Protein AF-A0A7C1C2K0-F1 (afdb_monomer)

Sequence (204 aa):
SFTHLYVVDEHDHVQGIILAREVEKIRNGIEKPDDSLQAKDICIPVTYYFNVDDTLDTVIKAFGASQLDEFPAVDEHVPMKLIGTISKDDVIKAYNNEMVKRDMVSTVSGYIGSADKFKQIKMSNGQVLSEIEIPGIMVNKTLSELDLRNQIGIEVILIKQNFDSDKKEMQNVMTPRPNYRFQYNDIVLVIGTEESLKKFKKLA

Mean predicted aligned error: 12.08 Å

Structure (mmCIF, N/CA/C/O backbone):
data_AF-A0A7C1C2K0-F1
#
_entry.id   AF-A0A7C1C2K0-F1
#
loop_
_atom_site.group_PDB
_atom_site.id
_atom_site.type_symbol
_atom_site.label_atom_id
_atom_site.label_alt_id
_atom_site.label_comp_id
_atom_site.label_asym_id
_atom_site.label_entity_id
_atom_site.label_seq_id
_atom_site.pdbx_PDB_ins_code
_atom_site.Cartn_x
_atom_site.Cartn_y
_atom_site.Cartn_z
_atom_site.occupancy
_atom_site.B_iso_or_equiv
_atom_site.auth_seq_id
_atom_site.auth_comp_id
_atom_site.auth_asym_id
_atom_site.auth_atom_id
_atom_site.pdbx_PDB_model_num
ATOM 1 N N . SER A 1 1 ? 6.043 11.934 -15.779 1.00 56.53 1 SER A N 1
ATOM 2 C CA . SER A 1 1 ? 7.005 11.716 -16.876 1.00 56.53 1 SER A CA 1
ATOM 3 C C . SER A 1 1 ? 7.602 10.336 -16.716 1.00 56.53 1 SER A C 1
ATOM 5 O O . SER A 1 1 ? 7.910 9.984 -15.586 1.00 56.53 1 SER A O 1
ATOM 7 N N . PHE A 1 2 ? 7.706 9.546 -17.783 1.00 68.69 2 PHE A N 1
ATOM 8 C CA . PHE A 1 2 ? 8.345 8.226 -17.728 1.00 68.69 2 PHE A CA 1
ATOM 9 C C . PHE A 1 2 ? 9.863 8.390 -17.547 1.00 68.69 2 PHE A C 1
ATOM 11 O O . PHE A 1 2 ? 10.455 9.307 -18.117 1.00 68.69 2 PHE A O 1
ATOM 18 N N . THR A 1 3 ? 10.493 7.543 -16.729 1.00 83.19 3 THR A N 1
ATOM 19 C CA . THR A 1 3 ? 11.950 7.583 -16.484 1.00 83.19 3 THR A CA 1
ATOM 20 C C . THR A 1 3 ? 12.727 6.730 -17.488 1.00 83.19 3 THR A C 1
ATOM 22 O O . THR A 1 3 ? 13.906 6.986 -17.746 1.00 83.19 3 THR A O 1
ATOM 25 N N . HIS A 1 4 ? 12.061 5.748 -18.094 1.00 89.75 4 HIS A N 1
ATOM 26 C CA . HIS A 1 4 ? 12.597 4.853 -19.110 1.00 89.75 4 HIS A CA 1
ATOM 27 C C . HIS A 1 4 ? 11.468 4.244 -19.955 1.00 89.75 4 HIS A C 1
ATOM 29 O O . HIS A 1 4 ? 10.290 4.434 -19.659 1.00 89.75 4 HIS A O 1
ATOM 35 N N . LEU A 1 5 ? 11.852 3.539 -21.016 1.00 91.62 5 LEU A N 1
ATOM 36 C CA . LEU A 1 5 ? 10.991 2.765 -21.902 1.00 91.62 5 LEU A CA 1
ATOM 37 C C . LEU A 1 5 ? 11.573 1.360 -22.049 1.00 91.62 5 LEU A C 1
ATOM 39 O O . LEU A 1 5 ? 12.783 1.222 -22.245 1.00 91.62 5 LEU A O 1
ATOM 43 N N . TYR A 1 6 ? 10.728 0.334 -21.993 1.00 93.94 6 TYR A N 1
ATOM 44 C CA . TYR A 1 6 ? 11.121 -1.026 -22.355 1.00 93.94 6 TYR A CA 1
ATOM 45 C C . TYR A 1 6 ? 11.111 -1.184 -23.873 1.00 93.94 6 TYR A C 1
ATOM 47 O O . TYR A 1 6 ? 10.186 -0.738 -24.550 1.00 93.94 6 TYR A O 1
ATOM 55 N N . VAL A 1 7 ? 12.149 -1.823 -24.400 1.00 94.62 7 VAL A N 1
ATOM 56 C CA . VAL A 1 7 ? 12.216 -2.258 -25.794 1.00 94.62 7 VAL A CA 1
ATOM 57 C C . VAL A 1 7 ? 11.819 -3.723 -25.822 1.00 94.62 7 VAL A C 1
ATOM 59 O O . VAL A 1 7 ? 12.410 -4.522 -25.098 1.00 94.62 7 VAL A O 1
ATOM 62 N N . VAL A 1 8 ? 10.834 -4.065 -26.645 1.00 95.19 8 VAL A N 1
ATOM 63 C CA . VAL A 1 8 ? 10.339 -5.435 -26.817 1.00 95.19 8 VAL A CA 1
ATOM 64 C C . VAL A 1 8 ? 10.437 -5.865 -28.279 1.00 95.19 8 VAL A C 1
ATOM 66 O O . VAL A 1 8 ? 10.516 -5.017 -29.172 1.00 95.19 8 VAL A O 1
ATOM 69 N N . ASP A 1 9 ? 10.479 -7.174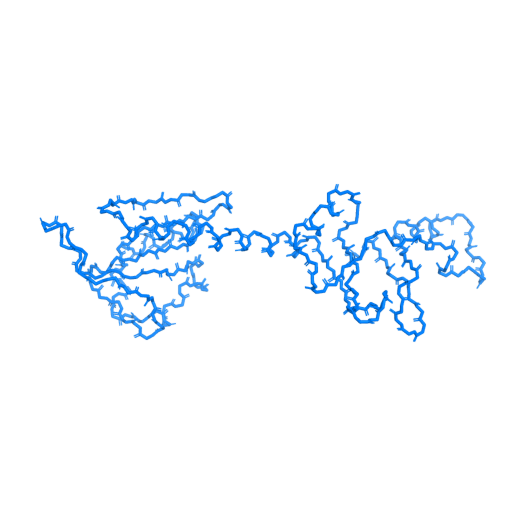 -28.517 1.00 94.31 9 ASP A N 1
ATOM 70 C CA . ASP A 1 9 ? 10.330 -7.743 -29.858 1.00 94.31 9 ASP A CA 1
ATOM 71 C C . ASP A 1 9 ? 8.847 -7.847 -30.274 1.00 94.31 9 ASP A C 1
ATOM 73 O O . ASP A 1 9 ? 7.946 -7.396 -29.569 1.00 94.31 9 ASP A O 1
ATOM 77 N N . GLU A 1 10 ? 8.585 -8.439 -31.441 1.00 95.25 10 GLU A N 1
ATOM 78 C CA . GLU A 1 10 ? 7.228 -8.643 -31.977 1.00 95.25 10 GLU A CA 1
ATOM 79 C C . GLU A 1 10 ? 6.353 -9.612 -31.154 1.00 95.25 10 GLU A C 1
ATOM 81 O O . GLU A 1 10 ? 5.153 -9.717 -31.401 1.00 95.25 10 GLU A O 1
ATOM 86 N N . HIS A 1 11 ? 6.945 -10.311 -30.183 1.00 95.88 11 HIS A N 1
ATOM 87 C CA . HIS A 1 11 ? 6.293 -11.266 -29.289 1.00 95.88 11 HIS A CA 1
ATOM 88 C C . HIS A 1 11 ? 6.263 -10.765 -27.828 1.00 95.88 11 HIS A C 1
ATOM 90 O O . HIS A 1 11 ? 6.028 -11.559 -26.915 1.00 95.88 11 HIS A O 1
ATOM 96 N N . ASP A 1 12 ? 6.499 -9.467 -27.606 1.00 96.00 12 ASP A N 1
ATOM 97 C CA . ASP A 1 12 ? 6.564 -8.803 -26.298 1.00 96.00 12 ASP A CA 1
ATOM 98 C C . ASP A 1 12 ? 7.719 -9.267 -25.384 1.00 96.00 12 ASP A C 1
ATOM 100 O O . ASP A 1 12 ? 7.696 -9.020 -24.174 1.00 96.00 12 ASP A O 1
ATOM 104 N N . HIS A 1 13 ? 8.769 -9.901 -25.920 1.00 96.25 13 HIS A N 1
ATOM 105 C CA . HIS A 1 13 ? 9.948 -10.231 -25.117 1.00 96.25 13 HIS A CA 1
ATOM 106 C C . HIS A 1 13 ? 10.844 -9.011 -24.938 1.00 96.25 13 HIS A C 1
ATOM 108 O O . HIS A 1 13 ? 11.300 -8.407 -25.913 1.00 96.25 13 HIS A O 1
ATOM 114 N N . VAL A 1 14 ? 11.160 -8.691 -23.687 1.00 95.62 14 VAL A N 1
ATOM 115 C CA . VAL A 1 14 ? 12.031 -7.578 -23.311 1.00 95.62 14 VAL A CA 1
ATOM 116 C C . VAL A 1 14 ? 13.442 -7.782 -23.870 1.00 95.62 14 VAL A C 1
ATOM 118 O O . VAL A 1 14 ? 14.138 -8.732 -23.525 1.00 95.62 14 VAL A O 1
ATOM 121 N N . GLN A 1 15 ? 13.877 -6.835 -24.699 1.00 94.50 15 GLN A N 1
ATOM 122 C CA . GLN A 1 15 ? 15.211 -6.770 -25.303 1.00 94.50 15 GLN A CA 1
ATOM 123 C C . GLN A 1 15 ? 16.145 -5.811 -24.549 1.00 94.50 15 GLN A C 1
ATOM 125 O O . GLN A 1 15 ? 17.363 -5.967 -24.585 1.00 94.50 15 GLN A O 1
ATOM 130 N N . GLY A 1 16 ? 15.590 -4.814 -23.855 1.00 93.94 16 GLY A N 1
ATOM 131 C CA . GLY A 1 16 ? 16.374 -3.815 -23.135 1.00 93.94 16 GLY A CA 1
ATOM 132 C C . GLY A 1 16 ? 15.531 -2.667 -22.594 1.00 93.94 16 GLY A C 1
ATOM 133 O O . GLY A 1 16 ? 14.306 -2.656 -22.719 1.00 93.94 16 GLY A O 1
ATOM 134 N N . ILE A 1 17 ? 16.203 -1.673 -22.017 1.00 93.94 17 ILE A N 1
ATOM 135 C CA . ILE A 1 17 ? 15.598 -0.404 -21.600 1.00 93.94 17 ILE A CA 1
ATOM 136 C C . ILE A 1 17 ? 16.300 0.780 -22.250 1.00 93.94 17 ILE A C 1
ATOM 138 O O . ILE A 1 17 ? 17.521 0.806 -22.385 1.00 93.94 17 ILE A O 1
ATOM 142 N N . ILE A 1 18 ? 15.526 1.799 -22.601 1.00 93.31 18 ILE A N 1
ATOM 143 C CA . ILE A 1 18 ? 16.023 3.109 -23.015 1.00 93.31 18 ILE A CA 1
ATOM 144 C C . ILE A 1 18 ? 15.666 4.098 -21.915 1.00 93.31 18 ILE A C 1
ATOM 146 O O . ILE A 1 18 ? 14.495 4.306 -21.606 1.00 93.31 18 ILE A O 1
ATOM 150 N N . LEU A 1 19 ? 16.669 4.729 -21.313 1.00 90.25 19 LEU A N 1
ATOM 151 C CA . LEU A 1 19 ? 16.436 5.724 -20.269 1.00 90.25 19 LEU A CA 1
ATOM 152 C C . LEU A 1 19 ? 16.019 7.051 -20.907 1.00 90.25 19 LEU A C 1
ATOM 154 O O . LEU A 1 19 ? 16.635 7.491 -21.879 1.00 90.25 19 LEU A O 1
ATOM 158 N N . ALA A 1 20 ? 15.031 7.737 -20.327 1.00 88.31 20 ALA A N 1
ATOM 159 C CA . ALA A 1 20 ? 14.516 8.997 -20.872 1.00 88.31 20 ALA A CA 1
ATOM 160 C C . ALA A 1 20 ? 15.630 10.047 -21.052 1.00 88.31 20 ALA A C 1
ATOM 162 O O . ALA A 1 20 ? 15.667 10.756 -22.053 1.00 88.31 20 ALA A O 1
ATOM 163 N N . ARG A 1 21 ? 16.608 10.071 -20.138 1.00 85.88 21 ARG A N 1
ATOM 164 C CA . ARG A 1 21 ? 17.794 10.939 -20.223 1.00 85.88 21 ARG A CA 1
ATOM 165 C C . ARG A 1 21 ? 18.658 10.699 -21.465 1.00 85.88 21 ARG A C 1
ATOM 167 O O . ARG A 1 21 ? 19.264 11.642 -21.959 1.00 85.88 21 ARG A O 1
ATOM 174 N N . GLU A 1 22 ? 18.737 9.467 -21.970 1.00 83.69 22 GLU A N 1
ATOM 175 C CA . GLU A 1 22 ? 19.504 9.172 -23.189 1.00 83.69 22 GLU A CA 1
ATOM 176 C C . GLU A 1 22 ? 18.757 9.690 -24.422 1.00 83.69 22 GLU A C 1
ATOM 178 O O . GLU A 1 22 ? 19.364 10.296 -25.302 1.00 83.69 22 GLU A O 1
ATOM 183 N N . VAL A 1 23 ? 17.424 9.582 -24.430 1.00 85.38 23 VAL A N 1
ATOM 184 C CA . VAL A 1 23 ? 16.577 10.198 -25.464 1.00 85.38 23 VAL A CA 1
ATOM 185 C C . VAL A 1 23 ? 16.733 11.720 -25.462 1.00 85.38 23 VAL A C 1
ATOM 187 O O . VAL A 1 23 ? 16.852 12.335 -26.520 1.00 85.38 23 VAL A O 1
ATOM 190 N N . GLU A 1 24 ? 16.782 12.348 -24.285 1.00 83.56 24 GLU A N 1
ATOM 191 C CA . GLU A 1 24 ? 16.996 13.794 -24.177 1.00 83.56 24 GLU A CA 1
ATOM 192 C C . GLU A 1 24 ? 18.376 14.230 -24.670 1.00 83.56 24 GLU A C 1
ATOM 194 O O . GLU A 1 24 ? 18.468 15.263 -25.330 1.00 83.56 24 GLU A O 1
ATOM 199 N N . LYS A 1 25 ? 19.438 13.455 -24.410 1.00 81.56 25 LYS A N 1
ATOM 200 C CA . LYS A 1 25 ? 20.775 13.735 -24.961 1.00 81.56 25 LYS A CA 1
ATOM 201 C C . LYS A 1 25 ? 20.786 13.679 -26.482 1.00 81.56 25 LYS A C 1
ATOM 203 O O . LYS A 1 25 ? 21.383 14.553 -27.093 1.00 81.56 25 LYS A O 1
ATOM 208 N N . ILE A 1 26 ? 20.122 12.688 -27.079 1.00 80.12 26 ILE A N 1
ATOM 209 C CA . ILE A 1 26 ? 20.018 12.560 -28.540 1.00 80.12 26 ILE A CA 1
ATOM 210 C C . ILE A 1 26 ? 19.221 13.737 -29.109 1.00 80.12 26 ILE A C 1
ATOM 212 O O . ILE A 1 26 ? 19.657 14.380 -30.056 1.00 80.12 26 ILE A O 1
ATOM 216 N N . ARG A 1 27 ? 18.086 14.081 -28.487 1.00 76.56 27 ARG A N 1
ATOM 217 C CA . ARG A 1 27 ? 17.249 15.216 -28.906 1.00 76.56 27 ARG A CA 1
ATOM 218 C C . ARG A 1 27 ? 17.979 16.557 -28.807 1.00 76.56 27 ARG A C 1
ATOM 220 O O . ARG A 1 27 ? 17.793 17.416 -29.662 1.00 76.56 27 ARG A O 1
ATOM 227 N N . ASN A 1 28 ? 18.751 16.753 -27.740 1.00 76.94 28 ASN A N 1
ATOM 228 C CA . ASN A 1 28 ? 19.459 18.001 -27.460 1.00 76.94 28 ASN A CA 1
ATOM 229 C C . ASN A 1 28 ? 20.880 18.019 -28.067 1.00 76.94 28 ASN A C 1
ATOM 231 O O . ASN A 1 28 ? 21.585 19.022 -27.942 1.00 76.94 28 ASN A O 1
ATOM 235 N N . GLY A 1 29 ? 21.311 16.911 -28.676 1.00 65.50 29 GLY A N 1
ATOM 236 C CA . GLY A 1 29 ? 22.612 16.725 -29.304 1.00 65.50 29 GLY A CA 1
ATOM 237 C C . GLY A 1 29 ? 22.729 17.449 -30.646 1.00 65.50 29 GLY A C 1
ATOM 238 O O . GLY A 1 29 ? 21.749 17.669 -31.352 1.00 65.50 29 GLY A O 1
ATOM 239 N N . ILE A 1 30 ? 23.963 17.837 -30.974 1.00 52.84 30 ILE A N 1
ATOM 240 C CA . ILE A 1 30 ? 24.340 18.636 -32.154 1.00 52.84 30 ILE A CA 1
ATOM 241 C C . ILE A 1 30 ? 24.243 17.813 -33.458 1.00 52.84 30 ILE A C 1
ATOM 243 O O . ILE A 1 30 ? 24.056 18.382 -34.533 1.00 52.84 30 ILE A O 1
ATOM 247 N N . GLU A 1 31 ? 24.321 16.482 -33.372 1.00 55.22 31 GLU A N 1
ATOM 248 C CA . GLU A 1 31 ? 24.156 15.563 -34.502 1.00 55.22 31 GLU A CA 1
ATOM 249 C C . GLU A 1 31 ? 22.730 15.017 -34.522 1.00 55.22 31 GLU A C 1
ATOM 251 O O . GLU A 1 31 ? 22.294 14.325 -33.602 1.00 55.22 31 GLU A O 1
ATOM 256 N N . LYS A 1 32 ? 21.991 15.343 -35.588 1.00 60.50 32 LYS A N 1
ATOM 257 C CA . LYS A 1 32 ? 20.712 14.692 -35.866 1.00 60.50 32 LYS A CA 1
ATOM 258 C C . LYS A 1 32 ? 20.969 13.186 -35.967 1.00 60.50 32 LYS A C 1
ATOM 260 O O . LYS A 1 32 ? 21.882 12.817 -36.707 1.00 60.50 32 LYS A O 1
ATOM 265 N N . PRO A 1 33 ? 20.196 12.335 -35.272 1.00 63.97 33 PRO A N 1
ATOM 266 C CA . PRO A 1 33 ? 20.268 10.907 -35.531 1.00 63.97 33 PRO A CA 1
ATOM 267 C C . PRO A 1 33 ? 20.003 10.688 -37.024 1.00 63.97 33 PRO A C 1
ATOM 269 O O . PRO A 1 33 ? 19.051 11.253 -37.565 1.00 63.97 33 PRO A O 1
ATOM 272 N N . ASP A 1 34 ? 20.882 9.938 -37.688 1.00 66.81 34 ASP A N 1
ATOM 273 C CA . ASP A 1 34 ? 20.604 9.437 -39.034 1.00 66.81 34 ASP A CA 1
ATOM 274 C C . ASP A 1 34 ? 19.321 8.589 -38.972 1.00 66.81 34 ASP A C 1
ATOM 276 O O . ASP A 1 34 ? 19.038 7.962 -37.943 1.00 66.81 34 ASP A O 1
ATOM 280 N N . ASP A 1 35 ? 18.556 8.541 -40.063 1.00 71.12 35 ASP A N 1
ATOM 281 C CA . ASP A 1 35 ? 17.294 7.789 -40.168 1.00 71.12 35 ASP A CA 1
ATOM 282 C C . ASP A 1 35 ? 17.494 6.275 -39.914 1.00 71.12 35 ASP A C 1
ATOM 284 O O . ASP A 1 35 ? 16.534 5.513 -39.799 1.00 71.12 35 ASP A O 1
ATOM 288 N N . SER A 1 36 ? 18.748 5.825 -39.801 1.00 78.94 36 SER A N 1
ATOM 289 C CA . SER A 1 36 ? 19.148 4.460 -39.477 1.00 78.94 36 SER A CA 1
ATOM 290 C C . SER A 1 36 ? 19.242 4.130 -37.982 1.00 78.94 36 SER A C 1
ATOM 292 O O . SER A 1 36 ? 19.468 2.961 -37.674 1.00 78.94 36 SER A O 1
ATOM 294 N N . LEU A 1 37 ? 19.142 5.094 -37.055 1.00 82.69 37 LEU A N 1
ATOM 295 C CA . LEU A 1 37 ? 19.300 4.821 -35.617 1.00 82.69 37 LEU A CA 1
ATOM 296 C C . LEU A 1 37 ? 18.156 3.939 -35.092 1.00 82.69 37 LEU A C 1
ATOM 298 O O . LEU A 1 37 ? 16.991 4.338 -35.109 1.00 82.69 37 LEU A O 1
ATOM 302 N N . GLN A 1 38 ? 18.480 2.752 -34.579 1.00 86.88 38 GLN A N 1
ATOM 303 C CA . GLN A 1 38 ? 17.495 1.804 -34.061 1.00 86.88 38 GLN A CA 1
ATOM 304 C C . GLN A 1 38 ? 17.461 1.811 -32.531 1.00 86.88 38 GLN A C 1
ATOM 306 O O . GLN A 1 38 ? 18.462 2.043 -31.858 1.00 86.88 38 GLN A O 1
ATOM 311 N N . ALA A 1 39 ? 16.305 1.469 -31.957 1.00 88.12 39 ALA A N 1
ATOM 312 C CA . ALA A 1 39 ? 16.125 1.362 -30.506 1.00 88.12 39 ALA A CA 1
ATOM 313 C C . ALA A 1 39 ? 17.154 0.419 -29.847 1.00 88.12 39 ALA A C 1
ATOM 315 O O . ALA A 1 39 ? 17.648 0.697 -28.756 1.00 88.12 39 ALA A O 1
ATOM 316 N N . LYS A 1 40 ? 17.523 -0.663 -30.545 1.00 86.00 40 LYS A N 1
ATOM 317 C CA . LYS A 1 40 ? 18.523 -1.640 -30.093 1.00 86.00 40 LYS A CA 1
ATOM 318 C C . LYS A 1 40 ? 19.934 -1.054 -29.946 1.00 86.00 40 LYS A C 1
ATOM 320 O O . LYS A 1 40 ? 20.722 -1.581 -29.172 1.00 86.00 40 LYS A O 1
ATOM 325 N N . ASP A 1 41 ? 20.242 0.023 -30.672 1.00 85.06 41 ASP A N 1
ATOM 326 C CA . ASP A 1 41 ? 21.573 0.640 -30.677 1.00 85.06 41 ASP A CA 1
ATOM 327 C C . ASP A 1 41 ? 21.802 1.497 -29.421 1.00 85.06 41 ASP A C 1
ATOM 329 O O . ASP A 1 41 ? 22.940 1.786 -29.058 1.00 85.06 41 ASP A O 1
ATOM 333 N N . ILE A 1 42 ? 20.716 1.901 -28.751 1.00 88.00 42 ILE A N 1
ATOM 334 C CA . ILE A 1 42 ? 20.739 2.791 -27.579 1.00 88.00 42 ILE A CA 1
ATOM 335 C C . ILE A 1 42 ? 20.160 2.150 -26.315 1.00 88.00 42 ILE A C 1
ATOM 337 O O . ILE A 1 42 ? 20.270 2.725 -25.230 1.00 88.00 42 ILE A O 1
ATOM 341 N N . CYS A 1 43 ? 19.516 0.987 -26.432 1.00 91.81 43 CYS A N 1
ATOM 342 C CA . CYS A 1 43 ? 19.005 0.275 -25.273 1.00 91.81 43 CYS A CA 1
ATOM 343 C C . CYS A 1 43 ? 20.146 -0.371 -24.478 1.00 91.81 43 CYS A C 1
ATOM 345 O O . CYS A 1 43 ? 21.147 -0.818 -25.037 1.00 91.81 43 CYS A O 1
ATOM 347 N N . ILE A 1 44 ? 19.974 -0.440 -23.161 1.00 91.12 44 ILE A N 1
ATOM 348 C CA . ILE A 1 44 ? 20.866 -1.171 -22.261 1.00 91.12 44 ILE A CA 1
ATOM 349 C C . ILE A 1 44 ? 20.177 -2.445 -21.751 1.00 91.12 44 ILE A C 1
ATOM 351 O O . ILE 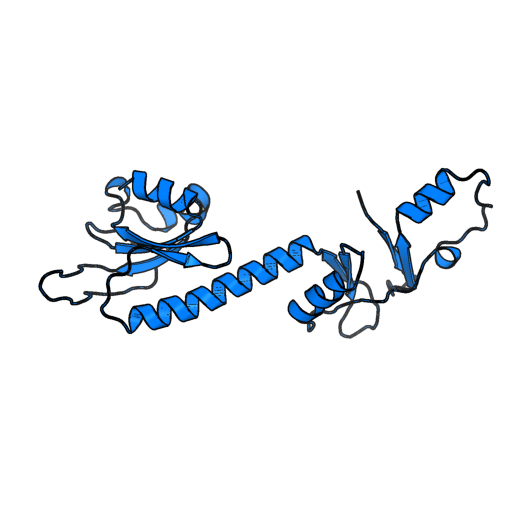A 1 44 ? 18.943 -2.480 -21.684 1.00 91.12 44 ILE A O 1
ATOM 355 N N . PRO A 1 45 ? 20.941 -3.486 -21.370 1.00 91.06 45 PRO A N 1
ATOM 356 C CA . PRO A 1 45 ? 20.372 -4.722 -20.844 1.00 91.06 45 PRO A CA 1
ATOM 357 C C . PRO A 1 45 ? 19.526 -4.502 -19.587 1.00 91.06 45 PRO A C 1
ATOM 359 O O . PRO A 1 45 ? 19.835 -3.651 -18.748 1.00 91.06 45 PRO A O 1
ATOM 362 N N . VAL A 1 46 ? 18.486 -5.320 -19.433 1.00 91.12 46 VAL A N 1
ATOM 363 C CA . VAL A 1 46 ? 17.668 -5.354 -18.218 1.00 91.12 46 VAL A CA 1
ATOM 364 C C . VAL A 1 46 ? 18.340 -6.235 -17.172 1.00 91.12 46 VAL A C 1
ATOM 366 O O . VAL A 1 46 ? 18.474 -7.440 -17.359 1.00 91.12 46 VAL A O 1
ATOM 369 N N . THR A 1 47 ? 18.758 -5.630 -16.060 1.00 90.00 47 THR A N 1
ATOM 370 C CA . THR A 1 47 ? 19.427 -6.346 -14.958 1.00 90.00 47 THR A CA 1
ATOM 371 C C . THR A 1 47 ? 18.444 -6.989 -13.981 1.00 90.00 47 THR A C 1
ATOM 373 O O . THR A 1 47 ? 18.7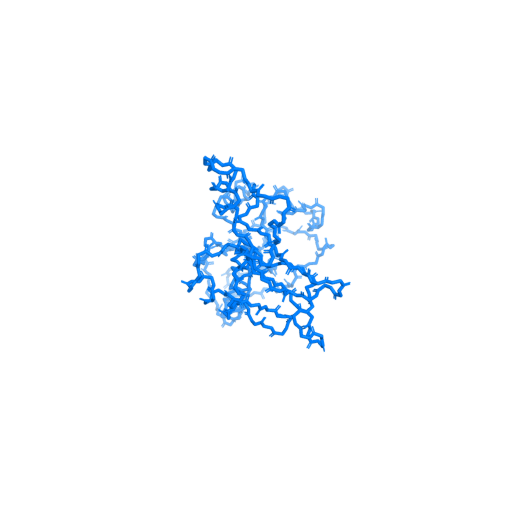70 -7.994 -13.359 1.00 90.00 47 THR A O 1
ATOM 376 N N . TYR A 1 48 ? 17.254 -6.406 -13.832 1.00 93.81 48 TYR A N 1
ATOM 377 C CA . TYR A 1 48 ? 16.227 -6.862 -12.898 1.00 93.81 48 TYR A CA 1
ATOM 378 C C . TYR A 1 48 ? 14.889 -6.972 -13.618 1.00 93.81 48 TYR A C 1
ATOM 380 O O . TYR A 1 48 ? 14.481 -6.037 -14.302 1.00 93.81 48 TYR A O 1
ATOM 388 N N . TYR A 1 49 ? 14.223 -8.102 -13.430 1.00 94.88 49 TYR A N 1
ATOM 389 C CA . TYR A 1 49 ? 12.874 -8.414 -13.884 1.00 94.88 49 TYR A CA 1
ATOM 390 C C . TYR A 1 49 ? 12.252 -9.346 -12.845 1.00 94.88 49 TYR A C 1
ATOM 392 O O . TYR A 1 49 ? 12.986 -10.052 -12.152 1.00 94.88 49 TYR A O 1
ATOM 400 N N . PHE A 1 50 ? 10.928 -9.331 -12.726 1.00 95.94 50 PHE A N 1
ATOM 401 C CA . PHE A 1 50 ? 10.228 -10.105 -11.700 1.00 95.94 50 PHE A CA 1
ATOM 402 C C . PHE A 1 50 ? 8.965 -10.738 -12.259 1.00 95.94 50 PHE A C 1
ATOM 404 O O . PHE A 1 50 ? 8.345 -10.175 -13.157 1.00 95.94 50 PHE A O 1
ATOM 411 N N . ASN A 1 51 ? 8.560 -11.873 -11.711 1.00 94.81 51 ASN A N 1
ATOM 412 C CA . ASN A 1 51 ? 7.267 -12.493 -11.985 1.00 94.81 51 ASN A CA 1
ATOM 413 C C . ASN A 1 51 ? 6.392 -12.502 -10.715 1.00 94.81 51 ASN A C 1
ATOM 415 O O . ASN A 1 51 ? 6.731 -11.893 -9.701 1.00 94.81 51 ASN A O 1
ATOM 419 N N . VAL A 1 52 ? 5.230 -13.154 -10.785 1.00 88.12 52 VAL A N 1
ATOM 420 C CA . VAL A 1 52 ? 4.246 -13.192 -9.688 1.00 88.12 52 VAL A CA 1
ATOM 421 C C . VAL A 1 52 ? 4.693 -14.002 -8.467 1.00 88.12 52 VAL A C 1
ATOM 423 O O . VAL A 1 52 ? 4.155 -13.786 -7.381 1.00 88.12 52 VAL A O 1
ATOM 426 N N . ASP A 1 53 ? 5.675 -14.889 -8.623 1.00 91.50 53 ASP A N 1
ATOM 427 C CA . ASP A 1 53 ? 6.221 -15.704 -7.535 1.00 91.50 53 ASP A CA 1
ATOM 428 C C . ASP A 1 53 ? 7.314 -14.969 -6.743 1.00 91.50 53 ASP A C 1
ATOM 430 O O . ASP A 1 53 ? 7.671 -15.377 -5.631 1.00 91.50 53 ASP A O 1
ATOM 434 N N . ASP A 1 54 ? 7.853 -13.873 -7.286 1.00 93.94 54 ASP A N 1
ATOM 435 C CA . ASP A 1 54 ? 8.857 -13.072 -6.601 1.00 93.94 54 ASP A CA 1
ATOM 436 C C . ASP A 1 54 ? 8.288 -12.362 -5.368 1.00 93.94 54 ASP A C 1
ATOM 438 O O . ASP A 1 54 ? 7.195 -11.791 -5.351 1.00 93.94 54 ASP A O 1
ATOM 442 N N . THR A 1 55 ? 9.082 -12.342 -4.298 1.00 93.12 55 THR A N 1
ATOM 443 C CA . THR A 1 55 ? 8.676 -11.688 -3.052 1.00 93.12 55 THR A CA 1
ATOM 444 C C . THR A 1 55 ? 8.905 -10.179 -3.103 1.00 93.12 55 THR A C 1
ATOM 446 O O . THR A 1 55 ? 9.889 -9.702 -3.673 1.00 93.12 55 THR A O 1
ATOM 449 N N . LEU A 1 56 ? 8.071 -9.419 -2.383 1.00 92.31 56 LEU A N 1
ATOM 450 C CA . LEU A 1 56 ? 8.278 -7.976 -2.199 1.00 92.31 56 LEU A CA 1
ATOM 451 C C . LEU A 1 56 ? 9.674 -7.644 -1.644 1.00 92.31 56 LEU A C 1
ATOM 453 O O . LEU A 1 56 ? 10.251 -6.630 -2.023 1.00 92.31 56 LEU A O 1
ATOM 457 N N . ASP A 1 57 ? 10.240 -8.492 -0.778 1.00 90.94 57 ASP A N 1
ATOM 458 C CA . ASP A 1 57 ? 11.586 -8.299 -0.221 1.00 90.94 57 ASP A CA 1
ATOM 459 C C . ASP A 1 57 ? 12.674 -8.363 -1.306 1.00 90.94 57 ASP A C 1
ATOM 461 O O . ASP A 1 57 ? 13.558 -7.503 -1.350 1.00 90.94 57 ASP A O 1
ATOM 465 N N . THR A 1 58 ? 12.578 -9.327 -2.227 1.00 94.12 58 THR A N 1
ATOM 466 C CA . THR A 1 58 ? 13.482 -9.429 -3.384 1.00 94.12 58 THR A CA 1
ATOM 467 C C . THR A 1 58 ? 13.415 -8.161 -4.238 1.00 94.12 58 THR A C 1
ATOM 469 O O . THR A 1 58 ? 14.450 -7.590 -4.589 1.00 94.12 58 THR A O 1
ATOM 472 N N . VAL A 1 59 ? 12.203 -7.672 -4.512 1.00 95.38 59 VAL A N 1
ATOM 473 C CA . VAL A 1 59 ? 11.985 -6.474 -5.335 1.00 95.38 59 VAL A CA 1
ATOM 474 C C . VAL A 1 59 ? 12.521 -5.211 -4.645 1.00 95.38 59 VAL A C 1
ATOM 476 O O . VAL A 1 59 ? 13.185 -4.387 -5.275 1.00 95.38 59 VAL A O 1
ATOM 479 N N . ILE A 1 60 ? 12.316 -5.066 -3.330 1.00 92.81 60 ILE A N 1
ATOM 480 C CA . ILE A 1 60 ? 12.855 -3.944 -2.540 1.00 92.81 60 ILE A CA 1
ATOM 481 C C . ILE A 1 60 ? 14.383 -3.932 -2.570 1.00 92.81 60 ILE A C 1
ATOM 483 O O . ILE A 1 60 ? 14.990 -2.874 -2.750 1.00 92.81 60 ILE A O 1
ATOM 487 N N . LYS A 1 61 ? 15.023 -5.098 -2.423 1.00 92.94 61 LYS A N 1
ATOM 488 C CA . LYS A 1 61 ? 16.486 -5.215 -2.506 1.00 92.94 61 LYS A CA 1
ATOM 489 C C . LYS A 1 61 ? 17.006 -4.781 -3.872 1.00 92.94 61 LYS A C 1
ATOM 491 O O . LYS A 1 61 ? 17.990 -4.045 -3.933 1.00 92.94 61 LYS A O 1
ATOM 496 N N . ALA A 1 62 ? 16.326 -5.168 -4.949 1.00 94.88 62 ALA A N 1
ATOM 497 C CA . ALA A 1 62 ? 16.677 -4.729 -6.294 1.00 94.88 62 ALA A CA 1
ATOM 498 C C . ALA A 1 62 ? 16.530 -3.212 -6.474 1.00 94.88 62 ALA A C 1
ATOM 500 O O . ALA A 1 62 ? 17.426 -2.584 -7.035 1.00 94.88 62 ALA A O 1
ATOM 501 N N . PHE A 1 63 ? 15.473 -2.596 -5.932 1.00 94.06 63 PHE A N 1
ATOM 502 C CA . PHE A 1 63 ? 15.340 -1.134 -5.920 1.00 94.06 63 PHE A CA 1
ATOM 503 C C . PHE A 1 63 ? 16.441 -0.447 -5.108 1.00 94.06 63 PHE A C 1
ATOM 505 O O . PHE A 1 63 ? 16.878 0.638 -5.474 1.00 94.06 63 PHE A O 1
ATOM 512 N N . GLY A 1 64 ? 16.913 -1.065 -4.023 1.00 90.00 64 GLY A N 1
ATOM 513 C CA . GLY A 1 64 ? 18.055 -0.565 -3.254 1.00 90.00 64 GLY A CA 1
ATOM 514 C C . GLY A 1 64 ? 19.388 -0.655 -4.007 1.00 90.00 64 GLY A C 1
ATOM 515 O O . GLY A 1 64 ? 20.284 0.151 -3.766 1.00 90.00 64 GLY A O 1
ATOM 516 N N . ALA A 1 65 ? 19.515 -1.614 -4.927 1.00 91.75 65 ALA A N 1
ATOM 517 C CA . ALA A 1 65 ? 20.710 -1.852 -5.738 1.00 91.75 65 ALA A CA 1
ATOM 518 C C . ALA A 1 65 ? 20.652 -1.209 -7.140 1.00 91.75 65 ALA A C 1
ATOM 520 O O . ALA A 1 65 ? 21.599 -1.337 -7.917 1.00 91.75 65 ALA A O 1
ATOM 521 N N . SER A 1 66 ? 19.553 -0.532 -7.478 1.00 87.69 66 SER A N 1
ATOM 522 C CA . SER A 1 66 ? 19.288 0.066 -8.788 1.00 87.69 66 SER A CA 1
ATOM 523 C C . SER A 1 66 ? 18.953 1.554 -8.659 1.00 87.69 66 SER A C 1
ATOM 525 O O . SER A 1 66 ? 18.533 2.027 -7.609 1.00 87.69 66 SER A O 1
ATOM 527 N N . GLN A 1 67 ? 19.117 2.306 -9.749 1.00 84.88 67 GLN A N 1
ATOM 528 C CA . GLN A 1 67 ? 18.639 3.694 -9.857 1.00 84.88 67 GLN A CA 1
ATOM 529 C C . GLN A 1 67 ? 17.287 3.800 -10.579 1.00 84.88 67 GLN A C 1
ATOM 531 O O . GLN A 1 67 ? 16.843 4.903 -10.887 1.00 84.88 67 GLN A O 1
ATOM 536 N N . LEU A 1 68 ? 16.670 2.667 -10.917 1.00 87.88 68 LEU A N 1
ATOM 537 C CA . LEU A 1 68 ? 15.358 2.630 -11.552 1.00 87.88 68 LEU A CA 1
ATOM 538 C C . LEU A 1 68 ? 14.259 2.736 -10.493 1.00 87.88 68 LEU A C 1
ATOM 540 O O . LEU A 1 68 ? 14.386 2.172 -9.410 1.00 87.88 68 LEU A O 1
ATOM 544 N N . ASP A 1 69 ? 13.171 3.419 -10.835 1.00 90.38 69 ASP A N 1
ATOM 545 C CA . ASP A 1 69 ? 11.967 3.514 -9.995 1.00 90.38 69 ASP A CA 1
ATOM 546 C C . ASP A 1 69 ? 10.846 2.577 -10.465 1.00 90.38 69 ASP A C 1
ATOM 548 O O . ASP A 1 69 ? 9.764 2.541 -9.881 1.00 90.38 69 ASP A O 1
ATOM 552 N N . GLU A 1 70 ? 11.108 1.796 -11.511 1.00 93.38 70 GLU A N 1
ATOM 553 C CA . GLU A 1 70 ? 10.205 0.771 -12.012 1.00 93.38 70 GLU A CA 1
ATOM 554 C C . GLU A 1 70 ? 11.009 -0.378 -12.643 1.00 93.38 70 GLU A C 1
ATOM 556 O O . GLU A 1 70 ? 12.079 -0.152 -13.214 1.00 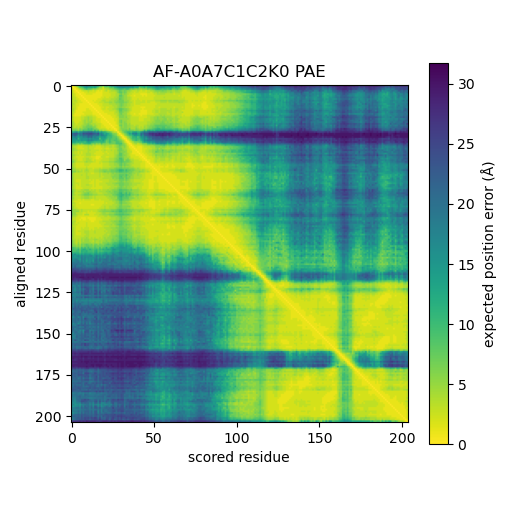93.38 70 GLU A O 1
ATOM 561 N N . PHE A 1 71 ? 10.497 -1.601 -12.501 1.00 95.25 71 PHE A N 1
ATOM 562 C CA . PHE A 1 71 ? 11.042 -2.826 -13.088 1.00 95.25 71 PHE A CA 1
ATOM 563 C C . PHE A 1 71 ? 9.984 -3.546 -13.937 1.00 95.25 71 PHE A C 1
ATOM 565 O O . PHE A 1 71 ? 8.790 -3.390 -13.669 1.00 95.25 71 PHE A O 1
ATOM 572 N N . PRO A 1 72 ? 10.381 -4.351 -14.937 1.00 95.69 72 PRO A N 1
ATOM 573 C CA . PRO A 1 72 ? 9.432 -5.088 -15.752 1.00 95.69 72 PRO A CA 1
ATOM 574 C C . PRO A 1 72 ? 8.871 -6.275 -14.966 1.00 95.69 72 PRO A C 1
ATOM 576 O O . PRO A 1 72 ? 9.622 -7.028 -14.338 1.00 95.69 72 P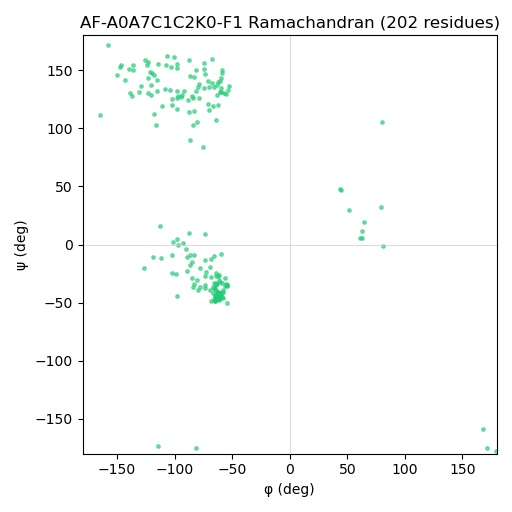RO A O 1
ATOM 579 N N . ALA A 1 73 ? 7.551 -6.445 -15.041 1.00 96.12 73 ALA A N 1
ATOM 580 C CA . ALA A 1 73 ? 6.882 -7.678 -14.654 1.00 96.12 73 ALA A CA 1
ATOM 581 C C . ALA A 1 73 ? 6.833 -8.602 -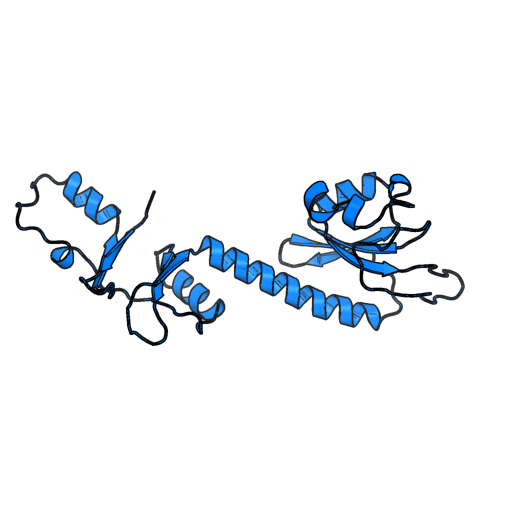15.873 1.00 96.12 73 ALA A C 1
ATOM 583 O O . ALA A 1 73 ? 6.318 -8.206 -16.924 1.00 96.12 73 ALA A O 1
ATOM 584 N N . VAL A 1 74 ? 7.361 -9.813 -15.738 1.00 96.56 74 VAL A N 1
ATOM 585 C CA . VAL A 1 74 ? 7.424 -10.806 -16.810 1.00 96.56 74 VAL A CA 1
ATOM 586 C C . VAL A 1 74 ? 6.562 -12.023 -16.498 1.00 96.56 74 VAL A C 1
ATOM 588 O O . VAL A 1 74 ? 6.270 -12.323 -15.340 1.00 96.56 74 VAL A O 1
ATOM 591 N N . ASP A 1 75 ? 6.141 -12.706 -17.554 1.00 96.06 75 ASP A N 1
ATOM 592 C CA . ASP A 1 75 ? 5.405 -13.963 -17.476 1.00 96.06 75 ASP A CA 1
ATOM 593 C C . ASP A 1 75 ? 6.254 -15.054 -16.791 1.00 96.06 75 ASP A C 1
ATOM 595 O O . ASP A 1 75 ? 7.463 -15.163 -17.009 1.00 96.06 75 ASP A O 1
ATOM 599 N N . GLU A 1 76 ? 5.618 -15.867 -15.947 1.00 94.44 76 GLU A N 1
ATOM 600 C CA . GLU A 1 76 ? 6.266 -16.967 -15.219 1.00 94.44 76 GLU A CA 1
ATOM 601 C C . GLU A 1 76 ? 6.601 -18.171 -16.118 1.00 94.44 76 GLU A C 1
ATOM 603 O O . GLU A 1 76 ? 7.536 -18.925 -15.845 1.00 94.44 76 GLU A O 1
ATOM 608 N N . HIS A 1 77 ? 5.848 -18.359 -17.203 1.00 94.38 77 HIS A N 1
ATOM 609 C CA . HIS A 1 77 ? 5.966 -19.490 -18.119 1.00 94.38 77 HIS A CA 1
ATOM 610 C C . HIS A 1 77 ? 6.692 -19.126 -19.414 1.00 94.38 77 HIS A C 1
ATOM 612 O O . HIS A 1 77 ? 7.257 -20.008 -20.066 1.00 94.38 77 HIS A O 1
ATOM 618 N N . VAL A 1 78 ? 6.683 -17.846 -19.795 1.00 93.56 78 VAL A N 1
ATOM 619 C CA . VAL A 1 78 ? 7.347 -17.343 -21.002 1.00 93.56 78 VAL A CA 1
ATOM 620 C C . VAL A 1 78 ? 8.460 -16.360 -20.615 1.00 93.56 78 VAL A C 1
ATOM 622 O O . VAL A 1 78 ? 8.179 -15.202 -20.303 1.00 93.56 78 VAL A O 1
ATOM 625 N N . PRO A 1 79 ? 9.738 -16.784 -20.648 1.00 89.38 79 PRO A N 1
ATOM 626 C CA . PRO A 1 79 ? 10.857 -15.957 -20.208 1.00 89.38 79 PRO A CA 1
ATOM 627 C C . PRO A 1 79 ? 10.885 -14.591 -20.890 1.00 89.38 79 PRO A C 1
ATOM 629 O O . PRO A 1 79 ? 10.787 -14.507 -22.109 1.00 89.38 79 PRO A O 1
ATOM 632 N N . MET A 1 80 ? 11.072 -13.528 -20.107 1.00 93.81 80 MET A N 1
ATOM 633 C CA . MET A 1 80 ? 11.182 -12.140 -20.583 1.00 93.81 80 MET A CA 1
ATOM 634 C C . MET A 1 80 ? 9.956 -11.592 -21.321 1.00 93.81 80 MET A C 1
ATOM 636 O O . MET A 1 80 ? 10.019 -10.462 -21.798 1.00 93.81 80 MET A O 1
ATOM 640 N N . LYS A 1 81 ? 8.837 -12.318 -21.394 1.00 97.06 81 LYS A N 1
ATOM 641 C CA . LYS A 1 81 ? 7.596 -11.774 -21.947 1.00 97.06 81 LYS A CA 1
ATOM 642 C C . LYS A 1 81 ? 7.035 -10.726 -20.993 1.00 97.06 81 LYS A C 1
ATOM 644 O O . LYS A 1 81 ? 6.671 -11.058 -19.868 1.00 97.06 81 LYS A O 1
ATOM 649 N N . LEU A 1 82 ? 6.970 -9.475 -21.433 1.00 96.31 82 LEU A N 1
ATOM 650 C CA . LEU A 1 82 ? 6.492 -8.357 -20.628 1.00 96.31 82 LEU A CA 1
ATOM 651 C C . LEU A 1 82 ? 4.977 -8.463 -20.416 1.00 96.31 82 LEU A C 1
ATOM 653 O O . LEU A 1 82 ? 4.209 -8.439 -21.373 1.00 96.31 82 LEU A O 1
ATOM 657 N N . ILE A 1 83 ? 4.541 -8.539 -19.160 1.00 96.25 83 ILE A N 1
ATOM 658 C CA . ILE A 1 83 ? 3.113 -8.547 -18.790 1.00 96.25 83 ILE A CA 1
ATOM 659 C C . ILE A 1 83 ? 2.687 -7.271 -18.058 1.00 96.25 83 ILE A C 1
ATOM 661 O O . ILE A 1 83 ? 1.496 -7.022 -17.882 1.00 96.25 83 ILE A O 1
ATOM 665 N N . GLY A 1 84 ? 3.647 -6.446 -17.637 1.00 93.94 84 GLY A N 1
ATOM 666 C CA . GLY A 1 84 ? 3.385 -5.181 -16.966 1.00 93.94 84 GLY A CA 1
ATOM 667 C C . GLY A 1 84 ? 4.638 -4.597 -16.331 1.00 93.94 84 GLY A C 1
ATOM 668 O O . GLY A 1 84 ? 5.762 -4.942 -16.697 1.00 93.94 84 GLY A O 1
ATOM 669 N N . THR A 1 85 ? 4.445 -3.714 -15.357 1.00 93.81 85 THR A N 1
ATOM 670 C CA . THR A 1 85 ? 5.539 -3.061 -14.640 1.00 93.81 85 THR A CA 1
ATOM 671 C C . THR A 1 85 ? 5.273 -3.029 -13.139 1.00 93.81 85 THR A C 1
ATOM 673 O O . THR A 1 85 ? 4.131 -3.092 -12.683 1.00 93.81 85 THR A O 1
ATOM 676 N N . ILE A 1 86 ? 6.350 -2.964 -12.361 1.00 94.69 86 ILE A N 1
ATOM 677 C CA . ILE A 1 86 ? 6.331 -2.879 -10.904 1.00 94.69 86 ILE A CA 1
ATOM 678 C C . ILE A 1 86 ? 6.981 -1.561 -10.515 1.00 94.69 86 ILE A C 1
ATOM 680 O O . ILE A 1 86 ? 8.187 -1.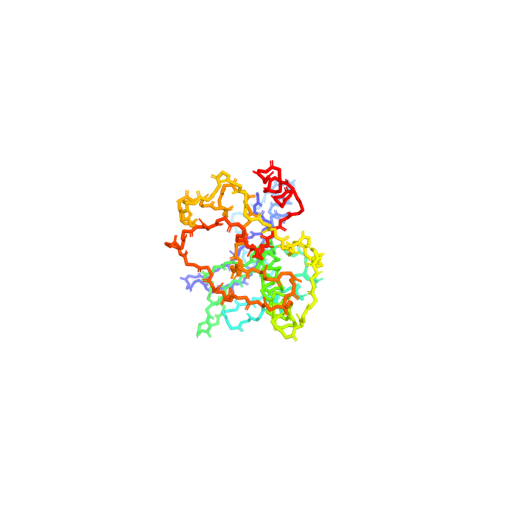389 -10.693 1.00 94.69 86 ILE A O 1
ATOM 684 N N . SER A 1 87 ? 6.192 -0.638 -9.967 1.00 94.06 87 SER A N 1
ATOM 685 C CA . SER A 1 87 ? 6.691 0.656 -9.505 1.00 94.06 87 SER A CA 1
ATOM 686 C C . SER A 1 87 ? 7.207 0.573 -8.066 1.00 94.06 87 SER A C 1
ATOM 688 O O . SER A 1 87 ? 6.658 -0.133 -7.213 1.00 94.06 87 SER A O 1
ATOM 690 N N . LYS A 1 88 ? 8.258 1.336 -7.765 1.00 92.12 88 LYS A N 1
ATOM 691 C CA . LYS A 1 88 ? 8.835 1.435 -6.418 1.00 92.12 88 LYS A CA 1
ATOM 692 C C . LYS A 1 88 ? 7.816 1.911 -5.386 1.00 92.12 88 LYS A C 1
ATOM 694 O O . LYS A 1 88 ? 7.759 1.371 -4.281 1.00 92.12 88 LYS A O 1
ATOM 699 N N . ASP A 1 89 ? 6.989 2.884 -5.759 1.00 90.56 89 ASP A N 1
ATOM 700 C CA . ASP A 1 89 ? 5.948 3.430 -4.891 1.00 90.56 89 ASP A CA 1
ATOM 701 C C . ASP A 1 89 ? 4.910 2.370 -4.517 1.00 90.56 89 ASP A C 1
ATOM 703 O O . ASP A 1 89 ? 4.503 2.287 -3.356 1.00 90.56 89 ASP A O 1
ATOM 707 N N . ASP A 1 90 ? 4.493 1.537 -5.470 1.00 91.25 90 ASP A N 1
ATOM 708 C CA . ASP A 1 90 ? 3.491 0.504 -5.209 1.00 91.25 90 ASP A CA 1
ATOM 709 C C . ASP A 1 90 ? 4.067 -0.655 -4.398 1.00 91.25 90 ASP A C 1
ATOM 711 O O . ASP A 1 90 ? 3.394 -1.154 -3.495 1.00 91.25 90 ASP A O 1
ATOM 715 N N . VAL A 1 91 ? 5.338 -1.008 -4.612 1.00 91.75 91 VAL A N 1
ATOM 716 C CA . VAL A 1 91 ? 6.040 -1.998 -3.780 1.00 91.75 91 VAL A CA 1
ATOM 717 C C . VAL A 1 91 ? 6.179 -1.517 -2.341 1.00 91.75 91 VAL A C 1
ATOM 719 O O . VAL A 1 91 ? 5.873 -2.269 -1.417 1.00 91.75 91 VAL A O 1
ATOM 722 N N . ILE A 1 92 ? 6.580 -0.260 -2.123 1.00 86.06 92 ILE A N 1
ATOM 723 C CA . ILE A 1 92 ? 6.689 0.311 -0.773 1.00 86.06 92 ILE A CA 1
ATOM 724 C C . ILE A 1 92 ? 5.317 0.332 -0.088 1.00 86.06 92 ILE A C 1
ATOM 726 O O . ILE A 1 92 ? 5.207 -0.050 1.079 1.00 86.06 92 ILE A O 1
ATOM 730 N N . LYS A 1 93 ? 4.252 0.730 -0.797 1.00 83.56 93 LYS A N 1
ATOM 731 C CA . LYS A 1 93 ? 2.881 0.691 -0.260 1.00 83.56 93 LYS A CA 1
ATOM 732 C C . LYS A 1 93 ? 2.455 -0.734 0.097 1.00 83.56 93 LYS A C 1
ATOM 734 O O . LYS A 1 93 ? 1.940 -0.949 1.193 1.00 83.56 93 LYS A O 1
ATOM 739 N N . ALA A 1 94 ? 2.675 -1.699 -0.795 1.00 86.88 94 ALA A N 1
ATOM 740 C CA . ALA A 1 94 ? 2.326 -3.099 -0.568 1.00 86.88 94 ALA A CA 1
ATOM 741 C C . ALA A 1 94 ? 3.086 -3.679 0.634 1.00 86.88 94 ALA A C 1
ATOM 743 O O . ALA A 1 94 ? 2.474 -4.269 1.523 1.00 86.88 94 ALA A O 1
ATOM 744 N N . TYR A 1 95 ? 4.393 -3.427 0.717 1.00 84.25 95 TYR A N 1
ATOM 745 C CA . TYR A 1 95 ? 5.233 -3.870 1.827 1.00 84.25 95 TYR A CA 1
ATOM 746 C C . TYR A 1 95 ? 4.785 -3.280 3.165 1.00 84.25 95 TYR A C 1
ATOM 748 O O . TYR A 1 95 ? 4.612 -4.009 4.143 1.00 84.25 95 TYR A O 1
ATOM 756 N N . ASN A 1 96 ? 4.530 -1.969 3.205 1.00 76.44 96 ASN A N 1
ATOM 757 C CA . ASN A 1 96 ? 4.028 -1.312 4.407 1.00 76.44 96 ASN A CA 1
ATOM 758 C C . ASN A 1 96 ? 2.688 -1.915 4.853 1.00 76.44 96 ASN A C 1
ATOM 760 O O . ASN A 1 96 ? 2.512 -2.172 6.042 1.00 76.44 96 ASN A O 1
ATOM 764 N N . ASN A 1 97 ? 1.774 -2.204 3.922 1.00 80.38 97 ASN A N 1
ATOM 765 C CA . ASN A 1 97 ? 0.490 -2.838 4.235 1.00 80.38 97 ASN A CA 1
ATOM 766 C C . ASN A 1 97 ? 0.658 -4.246 4.831 1.00 80.38 97 ASN A C 1
ATOM 768 O O . ASN A 1 97 ? -0.024 -4.583 5.799 1.00 80.38 97 ASN A O 1
ATOM 772 N N . GLU A 1 98 ? 1.571 -5.061 4.298 1.00 82.75 98 GLU A N 1
ATOM 773 C CA . GLU A 1 98 ? 1.867 -6.390 4.850 1.00 82.75 98 GLU A CA 1
ATOM 774 C C . GLU A 1 98 ? 2.498 -6.310 6.249 1.00 82.75 98 GLU A C 1
ATOM 776 O O . GLU A 1 98 ? 2.139 -7.079 7.145 1.00 82.75 98 GLU A O 1
ATOM 781 N N . MET A 1 99 ? 3.367 -5.324 6.488 1.00 75.19 99 MET A N 1
ATOM 782 C CA . MET A 1 99 ? 3.915 -5.061 7.823 1.00 75.19 99 MET A CA 1
ATOM 783 C C . MET A 1 99 ? 2.832 -4.663 8.830 1.00 75.19 99 MET A C 1
ATOM 785 O O . MET A 1 99 ? 2.808 -5.215 9.930 1.00 75.19 99 MET A O 1
ATOM 789 N N . VAL A 1 100 ? 1.889 -3.785 8.451 1.00 72.12 100 VAL A N 1
ATOM 790 C CA . VAL A 1 100 ? 0.730 -3.442 9.302 1.00 72.12 100 VAL A CA 1
ATOM 791 C C . VAL A 1 100 ? -0.019 -4.716 9.704 1.00 72.12 100 VAL A C 1
ATOM 793 O O . VAL A 1 100 ? -0.262 -4.933 10.889 1.00 72.12 100 VAL A O 1
ATOM 796 N N . LYS A 1 101 ? -0.359 -5.584 8.740 1.00 76.06 101 LYS A N 1
ATOM 797 C CA . LYS A 1 101 ? -1.093 -6.836 9.000 1.00 76.06 101 LYS A CA 1
ATOM 798 C C . LYS A 1 101 ? -0.365 -7.735 9.991 1.00 76.06 101 LYS A C 1
ATOM 800 O O . LYS A 1 101 ? -0.984 -8.238 10.929 1.00 76.06 101 LYS A O 1
ATOM 805 N N . ARG A 1 102 ? 0.943 -7.918 9.814 1.00 76.81 102 ARG A N 1
ATOM 806 C CA . ARG A 1 1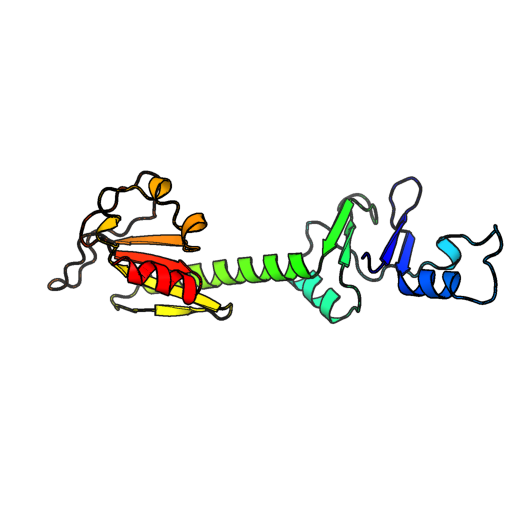02 ? 1.756 -8.765 10.692 1.00 76.81 102 ARG A CA 1
ATOM 807 C C . ARG A 1 102 ? 1.801 -8.234 12.124 1.00 76.81 102 ARG A C 1
ATOM 809 O O . ARG A 1 102 ? 1.587 -9.004 13.062 1.00 76.81 102 ARG A O 1
ATOM 816 N N . ASP A 1 103 ? 2.036 -6.935 12.283 1.00 73.44 103 ASP A N 1
ATOM 817 C CA . ASP A 1 103 ? 2.077 -6.281 13.592 1.00 73.44 103 ASP A CA 1
ATOM 818 C C . ASP A 1 103 ? 0.698 -6.296 14.280 1.00 73.44 103 ASP A C 1
ATOM 820 O O . ASP A 1 103 ? 0.609 -6.420 15.503 1.00 73.44 103 ASP A O 1
ATOM 824 N N . MET A 1 104 ? -0.399 -6.222 13.516 1.00 73.19 104 MET A N 1
ATOM 825 C CA . MET A 1 104 ? -1.755 -6.358 14.061 1.00 73.19 104 MET A CA 1
ATOM 826 C C . MET A 1 104 ? -2.002 -7.753 14.638 1.00 73.19 104 MET A C 1
ATOM 828 O O . MET A 1 104 ? -2.502 -7.864 15.756 1.00 73.19 104 MET A O 1
ATOM 832 N N . VAL A 1 105 ? -1.648 -8.818 13.910 1.00 74.50 105 VAL A N 1
ATOM 833 C CA . VAL A 1 105 ? -1.881 -10.202 14.363 1.00 74.50 105 VAL A CA 1
ATOM 834 C C . VAL A 1 105 ? -1.152 -10.479 15.677 1.00 74.50 105 VAL A C 1
ATOM 836 O O . VAL A 1 105 ? -1.750 -11.030 16.605 1.00 74.50 105 VAL A O 1
ATOM 839 N N . SER A 1 106 ? 0.115 -10.074 15.786 1.00 71.12 106 SER A N 1
ATOM 840 C CA . SER A 1 106 ? 0.897 -10.259 17.013 1.00 71.12 106 SER A CA 1
ATOM 841 C C . SER A 1 106 ? 0.316 -9.453 18.179 1.00 71.12 106 SER A C 1
ATOM 843 O O . SER A 1 106 ? 0.140 -9.992 19.274 1.00 71.12 106 SER A O 1
ATOM 845 N N . THR A 1 107 ? -0.064 -8.198 17.929 1.00 70.44 107 THR A N 1
ATOM 846 C CA . THR A 1 107 ? -0.624 -7.302 18.948 1.00 70.44 107 THR A CA 1
ATOM 847 C C . THR A 1 107 ? -1.977 -7.792 19.460 1.00 70.44 107 THR A C 1
ATOM 849 O O . THR A 1 107 ? -2.178 -7.881 20.668 1.00 70.44 107 THR A O 1
ATOM 852 N N . VAL A 1 108 ? -2.898 -8.167 18.568 1.00 74.31 108 VAL A N 1
ATOM 853 C CA . VAL A 1 108 ? -4.229 -8.673 18.945 1.00 74.31 108 VAL A CA 1
ATOM 854 C C . VAL A 1 108 ? -4.133 -10.021 19.667 1.00 74.31 108 VAL A C 1
ATOM 856 O O . VAL A 1 108 ? -4.866 -10.249 20.627 1.00 74.31 108 VAL A O 1
ATOM 859 N N . SER A 1 109 ? -3.206 -10.898 19.270 1.00 72.50 109 SER A N 1
ATOM 860 C CA . SER A 1 109 ? -3.003 -12.193 19.939 1.00 72.50 109 SER A CA 1
ATOM 861 C C . SER A 1 109 ? -2.512 -12.023 21.380 1.00 72.50 109 SER A C 1
ATOM 863 O O . SER A 1 109 ? -3.052 -12.647 22.293 1.00 72.50 109 SER A O 1
ATOM 865 N N . GLY A 1 110 ? -1.535 -11.137 21.606 1.00 68.62 110 GLY A N 1
ATOM 866 C CA . GLY A 1 110 ? -1.091 -10.791 22.960 1.00 68.62 110 GLY A CA 1
ATOM 867 C C . GLY A 1 110 ? -2.189 -10.102 23.773 1.00 68.62 110 GLY A C 1
ATOM 868 O O . GLY A 1 110 ? -2.322 -10.348 24.971 1.00 68.62 110 GLY A O 1
ATOM 869 N N . TYR A 1 111 ? -3.014 -9.293 23.107 1.00 68.00 111 TYR A N 1
ATOM 870 C CA . TYR A 1 111 ? -4.131 -8.584 23.715 1.00 68.00 111 TYR A CA 1
ATOM 871 C C . TYR A 1 111 ? -5.225 -9.524 24.239 1.00 68.00 111 TYR A C 1
ATOM 873 O O . TYR A 1 111 ? -5.635 -9.409 25.388 1.00 68.00 111 TYR A O 1
ATOM 881 N N . ILE A 1 112 ? -5.671 -10.491 23.431 1.00 69.12 112 ILE A N 1
ATOM 882 C CA . ILE A 1 112 ? -6.688 -11.475 23.844 1.00 69.12 112 ILE A CA 1
ATOM 883 C C . ILE A 1 112 ? -6.199 -12.312 25.040 1.00 69.12 112 ILE A C 1
ATOM 885 O O . ILE A 1 112 ? -7.006 -12.722 25.872 1.00 69.12 112 ILE A O 1
ATOM 889 N N . GLY A 1 113 ? -4.887 -12.545 25.148 1.00 61.19 113 GLY A N 1
ATOM 890 C CA . GLY A 1 113 ? -4.284 -13.307 26.244 1.00 61.19 113 GLY A CA 1
ATOM 891 C C . GLY A 1 113 ? -4.011 -12.524 27.535 1.00 61.19 113 GLY A C 1
ATOM 892 O O . GLY A 1 113 ? -3.662 -13.147 28.535 1.00 61.19 113 GLY A O 1
ATOM 893 N N . SER A 1 114 ? -4.146 -11.192 27.543 1.00 56.88 114 SER A N 1
ATOM 894 C CA . SER A 1 114 ? -3.701 -10.339 28.656 1.00 56.88 114 SER A CA 1
ATOM 895 C C . SER A 1 114 ? -4.862 -9.535 29.248 1.00 56.88 114 SER A C 1
ATOM 897 O O . SER A 1 114 ? -5.557 -8.820 28.536 1.00 56.88 114 SER A O 1
ATOM 899 N N . ALA A 1 115 ? -5.048 -9.582 30.571 1.00 52.50 115 ALA A N 1
ATOM 900 C CA . ALA A 1 115 ? -6.099 -8.840 31.284 1.00 52.50 115 ALA A CA 1
ATOM 901 C C . ALA A 1 115 ? -5.838 -7.317 31.408 1.00 52.50 115 ALA A C 1
ATOM 903 O O . ALA A 1 115 ? -6.538 -6.622 32.151 1.00 52.50 115 ALA A O 1
ATOM 904 N N . ASP A 1 116 ? -4.822 -6.791 30.717 1.00 53.59 116 ASP A N 1
ATOM 905 C CA . ASP A 1 116 ? -4.355 -5.418 30.890 1.00 53.59 116 ASP A CA 1
ATOM 906 C C . ASP A 1 116 ? -4.994 -4.430 29.906 1.00 53.59 116 ASP A C 1
ATOM 908 O O . ASP A 1 116 ? -4.981 -4.582 28.683 1.00 53.59 116 ASP A O 1
ATOM 912 N N . LYS A 1 117 ? -5.521 -3.345 30.484 1.00 57.69 117 LYS A N 1
ATOM 913 C CA . LYS A 1 117 ? -6.113 -2.191 29.798 1.00 57.69 117 LYS A CA 1
ATOM 914 C C . LYS A 1 117 ? -5.019 -1.309 29.191 1.00 57.69 117 LYS A C 1
ATOM 916 O O . LYS A 1 117 ? -4.609 -0.318 29.801 1.00 57.69 117 LYS A O 1
ATOM 921 N N . PHE A 1 118 ? -4.533 -1.625 27.995 1.00 63.31 118 PHE A N 1
ATOM 922 C CA . PHE A 1 118 ? -3.665 -0.693 27.271 1.00 63.31 118 PHE A CA 1
ATOM 923 C C . PHE A 1 118 ? -4.500 0.386 26.548 1.00 63.31 118 PHE A C 1
ATOM 925 O O . PHE A 1 118 ? -5.442 0.069 25.834 1.00 63.31 118 PHE A O 1
ATOM 932 N N . LYS A 1 119 ? -4.145 1.677 26.682 1.00 65.94 119 LYS A N 1
ATOM 933 C CA . LYS A 1 119 ? -4.886 2.785 26.030 1.00 65.94 119 LYS A CA 1
ATOM 934 C C . LYS A 1 119 ? -4.560 2.985 24.537 1.00 65.94 119 LYS A C 1
ATOM 936 O O . LYS A 1 119 ? -5.457 3.336 23.766 1.00 65.94 119 LYS A O 1
ATOM 941 N N . GLN A 1 120 ? -3.293 2.849 24.123 1.00 78.62 120 GLN A N 1
ATOM 942 C CA . GLN A 1 120 ? -2.845 3.142 22.748 1.00 78.62 120 GLN A CA 1
ATOM 943 C C . GLN A 1 120 ? -1.454 2.593 22.321 1.00 78.62 120 GLN A C 1
ATOM 945 O O . GLN A 1 120 ? -0.426 3.131 22.725 1.00 78.62 120 GLN A O 1
ATOM 950 N N . ILE A 1 121 ? -1.377 1.630 21.407 1.00 82.50 121 ILE A N 1
ATOM 951 C CA . ILE A 1 121 ? -0.100 1.116 20.879 1.00 82.50 121 ILE A CA 1
ATOM 952 C C . ILE A 1 121 ? 0.261 1.854 19.583 1.00 82.50 121 ILE A C 1
ATOM 954 O O . ILE A 1 121 ? -0.547 1.912 18.657 1.00 82.50 121 ILE A O 1
ATOM 958 N N . LYS A 1 122 ? 1.471 2.423 19.505 1.00 84.75 122 LYS A N 1
ATOM 959 C CA . LYS A 1 122 ? 2.004 3.035 18.276 1.00 84.75 122 LYS A CA 1
ATOM 960 C C . LYS A 1 122 ? 2.791 2.001 17.478 1.00 84.75 122 LYS A C 1
ATOM 962 O O . LYS A 1 122 ? 3.644 1.319 18.038 1.00 84.75 122 LYS A O 1
ATOM 967 N N . MET A 1 123 ? 2.516 1.916 16.184 1.00 81.88 123 MET A N 1
ATOM 968 C CA . MET A 1 123 ? 3.174 0.998 15.258 1.00 81.88 123 MET A CA 1
ATOM 969 C C . MET A 1 123 ? 4.283 1.734 14.496 1.00 81.88 123 MET A C 1
ATOM 971 O O . MET A 1 123 ? 4.248 2.958 14.340 1.00 81.88 123 MET A O 1
ATOM 975 N N . SER A 1 124 ? 5.281 0.993 14.018 1.00 74.06 124 SER A N 1
ATOM 976 C CA . SER A 1 124 ? 6.473 1.541 13.346 1.00 74.06 124 SER A CA 1
ATOM 977 C C . SER A 1 124 ? 6.152 2.314 12.055 1.00 74.06 124 SER A C 1
ATOM 979 O O . SER A 1 124 ? 6.871 3.235 11.682 1.00 74.06 124 SER A O 1
ATOM 981 N N . ASN A 1 125 ? 5.036 1.986 11.409 1.00 73.38 125 ASN A N 1
ATOM 982 C CA . ASN A 1 125 ? 4.533 2.590 10.171 1.00 73.38 125 ASN A CA 1
ATOM 983 C C . ASN A 1 125 ? 3.651 3.844 10.384 1.00 73.38 125 ASN A C 1
ATOM 985 O O . ASN A 1 125 ? 2.992 4.297 9.449 1.00 73.38 125 ASN A O 1
ATOM 989 N N . GLY A 1 126 ? 3.583 4.386 11.605 1.00 83.62 126 GLY A N 1
ATOM 990 C CA . GLY A 1 126 ? 2.772 5.567 11.929 1.00 83.62 126 GLY A CA 1
ATOM 991 C C . GLY A 1 126 ? 1.280 5.293 12.160 1.00 83.62 126 GLY A C 1
ATOM 992 O O . GLY A 1 126 ? 0.539 6.222 12.493 1.00 83.62 126 GLY A O 1
ATOM 993 N N . GLN A 1 127 ? 0.830 4.040 12.033 1.00 87.94 127 GLN A N 1
ATOM 994 C CA . GLN A 1 127 ? -0.487 3.615 12.502 1.00 87.94 127 GLN A CA 1
ATOM 995 C C . GLN A 1 127 ? -0.510 3.499 14.022 1.00 87.94 127 GLN A C 1
ATOM 997 O O . GLN A 1 127 ? 0.507 3.318 14.699 1.00 87.94 127 GLN A O 1
ATOM 1002 N N . VAL A 1 128 ? -1.710 3.609 14.569 1.00 90.31 128 VAL A N 1
ATOM 1003 C CA . VAL A 1 128 ? -1.942 3.580 15.998 1.00 90.31 128 VAL A CA 1
ATOM 1004 C C . VAL A 1 128 ? -3.158 2.714 16.282 1.00 90.31 128 VAL A C 1
ATOM 1006 O O . VAL A 1 128 ? -4.226 2.930 15.716 1.00 90.31 128 VAL A O 1
ATOM 1009 N N . LEU A 1 129 ? -2.993 1.753 17.184 1.00 88.50 129 LEU A N 1
ATOM 1010 C CA . LEU A 1 129 ? -4.058 0.907 17.705 1.00 88.50 129 LEU A CA 1
ATOM 1011 C C . LEU A 1 129 ? -4.536 1.494 19.038 1.00 88.50 129 LEU A C 1
ATOM 1013 O O . LEU A 1 129 ? -3.720 1.763 19.918 1.00 88.50 129 LEU A O 1
ATOM 1017 N N . SER A 1 130 ? -5.833 1.728 19.217 1.00 88.88 130 SER A N 1
ATOM 1018 C CA . SER A 1 130 ? -6.366 2.337 20.444 1.00 88.88 130 SER A CA 1
ATOM 1019 C C . SER A 1 130 ? -7.706 1.724 20.825 1.00 88.88 130 SER A C 1
ATOM 1021 O O . SER A 1 130 ? -8.540 1.470 19.960 1.00 88.88 130 SER A O 1
ATOM 1023 N N . GLU A 1 131 ? -7.915 1.536 22.128 1.00 88.00 131 GLU A N 1
ATOM 1024 C CA . GLU A 1 131 ? -9.241 1.261 22.677 1.00 88.00 131 GLU A CA 1
ATOM 1025 C C . GLU A 1 131 ? -9.983 2.568 22.911 1.00 88.00 131 GLU A C 1
ATOM 1027 O O . GLU A 1 131 ? -9.453 3.502 23.526 1.00 88.00 131 GLU A O 1
ATOM 1032 N N . ILE A 1 132 ? -11.198 2.645 22.382 1.00 89.94 132 ILE A N 1
ATOM 1033 C CA . ILE A 1 132 ? -12.029 3.840 22.449 1.00 89.94 132 ILE A CA 1
ATOM 1034 C C . ILE A 1 132 ? -13.456 3.394 22.739 1.00 89.94 132 ILE A C 1
ATOM 1036 O O . ILE A 1 132 ? -13.969 2.484 22.093 1.00 89.94 132 ILE A O 1
ATOM 1040 N N . GLU A 1 133 ? -14.087 4.018 23.725 1.00 90.88 133 GLU A N 1
ATOM 1041 C CA . GLU A 1 133 ? -15.523 3.868 23.938 1.00 90.88 133 GLU A CA 1
ATOM 1042 C C . GLU A 1 133 ? -16.272 4.476 22.751 1.00 90.88 133 GLU A C 1
ATOM 1044 O O . GLU A 1 133 ? -15.898 5.543 22.254 1.00 90.88 133 GLU A O 1
ATOM 1049 N N . ILE A 1 134 ? -17.290 3.781 22.249 1.00 92.56 134 ILE A N 1
ATOM 1050 C CA . ILE A 1 134 ? -18.008 4.240 21.070 1.00 92.56 134 ILE A CA 1
ATOM 1051 C C . ILE A 1 134 ? -18.641 5.615 21.349 1.00 92.56 134 ILE A C 1
ATOM 1053 O O . ILE A 1 134 ? -19.322 5.790 22.361 1.00 92.56 134 ILE A O 1
ATOM 1057 N N . PRO A 1 135 ? -18.460 6.602 20.454 1.00 93.06 135 PRO A N 1
ATOM 1058 C CA . PRO A 1 135 ? -19.138 7.878 20.578 1.00 93.06 135 PRO A CA 1
ATOM 1059 C C . PRO A 1 135 ? -20.653 7.751 20.735 1.00 93.06 135 PRO A C 1
ATOM 1061 O O . PRO A 1 135 ? -21.297 7.030 19.968 1.00 93.06 135 PRO A O 1
ATOM 1064 N N . GLY A 1 136 ? -21.253 8.522 21.648 1.00 91.38 136 GLY A N 1
ATOM 1065 C CA . GLY A 1 136 ? -22.702 8.480 21.896 1.00 91.38 136 GLY A CA 1
ATOM 1066 C C . GLY A 1 136 ? -23.546 8.697 20.629 1.00 91.38 136 GLY A C 1
ATOM 1067 O O . GLY A 1 136 ? -24.566 8.042 20.431 1.00 91.38 136 GLY A O 1
ATOM 1068 N N . ILE A 1 137 ? -23.072 9.543 19.706 1.00 93.38 137 ILE A N 1
ATOM 1069 C CA . ILE A 1 137 ? -23.716 9.829 18.408 1.00 93.38 137 ILE A CA 1
ATOM 1070 C C . ILE A 1 137 ? -23.710 8.646 17.416 1.00 93.38 137 ILE A C 1
ATOM 1072 O O . ILE A 1 137 ? -24.373 8.687 16.370 1.00 93.38 137 ILE A O 1
ATOM 1076 N N . MET A 1 138 ? -22.929 7.608 17.710 1.00 94.38 138 MET A N 1
ATOM 1077 C CA . MET A 1 138 ? -22.806 6.384 16.918 1.00 94.38 138 MET A CA 1
ATOM 1078 C C . MET A 1 138 ? -23.585 5.209 17.518 1.00 94.38 138 MET A C 1
ATOM 1080 O O . MET A 1 138 ? -23.758 4.196 16.842 1.00 94.38 138 MET A O 1
ATOM 1084 N N . VAL A 1 139 ? -24.109 5.351 18.739 1.00 94.38 139 VAL A N 1
ATOM 1085 C CA . VAL A 1 139 ? -25.001 4.359 19.349 1.00 94.38 139 VAL A CA 1
ATOM 1086 C C . VAL A 1 139 ? -26.242 4.178 18.475 1.00 94.38 139 VAL A C 1
ATOM 1088 O O . VAL A 1 139 ? -26.745 5.120 17.860 1.00 94.38 139 VAL A O 1
ATOM 1091 N N . ASN A 1 140 ? -26.729 2.942 18.398 1.00 95.69 140 ASN A N 1
ATOM 1092 C CA . ASN A 1 140 ? -27.807 2.505 17.517 1.00 95.69 140 ASN A CA 1
ATOM 1093 C C . ASN A 1 140 ? -27.523 2.626 16.014 1.00 95.69 140 ASN A C 1
ATOM 1095 O O . ASN A 1 140 ? -28.416 2.305 15.232 1.00 95.69 140 ASN A O 1
ATOM 1099 N N . LYS A 1 141 ? -26.314 2.995 15.579 1.00 96.62 141 LYS A N 1
ATOM 1100 C CA . LYS A 1 141 ? -25.899 2.901 14.172 1.00 96.62 141 LYS A CA 1
ATOM 1101 C C . LYS A 1 141 ? -25.098 1.632 13.935 1.00 96.62 141 LYS A C 1
ATOM 1103 O O . LYS A 1 141 ? -24.462 1.098 14.845 1.00 96.62 141 LYS A O 1
ATOM 1108 N N . THR A 1 142 ? -25.160 1.132 12.713 1.00 96.62 142 THR A N 1
ATOM 1109 C CA . THR A 1 142 ? -24.376 -0.019 12.285 1.00 96.62 142 THR A CA 1
ATOM 1110 C C . THR A 1 142 ? -23.008 0.392 11.763 1.00 96.62 142 THR A C 1
ATOM 1112 O O . THR A 1 142 ? -22.801 1.529 11.339 1.00 96.62 142 THR A O 1
ATOM 1115 N N . LEU A 1 143 ? -22.064 -0.549 11.760 1.00 92.44 143 LEU A N 1
ATOM 1116 C CA . LEU A 1 143 ? -20.727 -0.302 11.224 1.00 92.44 143 LEU A CA 1
ATOM 1117 C C . LEU A 1 143 ? -20.757 0.132 9.746 1.00 92.44 143 LEU A C 1
ATOM 1119 O O . LEU A 1 143 ? -20.006 1.023 9.358 1.00 92.44 143 LEU A O 1
ATOM 1123 N N . SER A 1 144 ? -21.642 -0.467 8.942 1.00 94.88 144 SER A N 1
ATOM 1124 C CA . SER A 1 144 ? -21.822 -0.109 7.527 1.00 94.88 144 SER A CA 1
ATOM 1125 C C . SER A 1 144 ? -22.453 1.271 7.320 1.00 94.88 144 SER A C 1
ATOM 1127 O O . SER A 1 144 ? -22.007 2.000 6.443 1.00 94.88 144 SER A O 1
ATOM 1129 N N . GLU A 1 145 ? -23.431 1.664 8.143 1.00 96.38 145 GLU A N 1
ATOM 1130 C CA . GLU A 1 145 ? -24.029 3.011 8.098 1.00 96.38 145 GLU A CA 1
ATOM 1131 C C . GLU A 1 145 ? -23.016 4.110 8.450 1.00 96.38 145 GLU A C 1
ATOM 1133 O O . GLU A 1 145 ? -23.117 5.229 7.951 1.00 96.38 145 GLU A O 1
ATOM 1138 N N . LEU A 1 146 ? -22.063 3.809 9.336 1.00 94.62 146 LEU A N 1
ATOM 1139 C CA . LEU A 1 146 ? -21.046 4.762 9.780 1.00 94.62 146 LEU A CA 1
ATOM 1140 C C . LEU A 1 146 ? -19.886 4.916 8.796 1.00 94.62 146 LEU A C 1
ATOM 1142 O O . LEU A 1 146 ? -19.264 5.975 8.770 1.00 94.62 146 LEU A O 1
ATOM 1146 N N . ASP A 1 147 ? -19.567 3.853 8.054 1.00 94.00 147 ASP A N 1
ATOM 1147 C CA . ASP A 1 147 ? -18.484 3.803 7.068 1.00 94.00 147 ASP A CA 1
ATOM 1148 C C . ASP A 1 147 ? -17.167 4.441 7.566 1.00 94.00 147 ASP A C 1
ATOM 1150 O O . ASP A 1 147 ? -16.528 5.267 6.909 1.00 94.00 147 ASP A O 1
ATOM 1154 N N . LEU A 1 148 ? -16.769 4.081 8.794 1.00 93.62 148 LEU A N 1
ATOM 1155 C CA . LEU A 1 148 ? -15.690 4.745 9.541 1.00 93.62 148 LEU A CA 1
ATOM 1156 C C . LEU A 1 148 ? -14.351 4.767 8.786 1.00 93.62 148 LEU A C 1
ATOM 1158 O O . LEU A 1 148 ? -13.556 5.701 8.949 1.00 93.62 148 LEU A O 1
ATOM 1162 N N . ARG A 1 149 ? -14.121 3.767 7.929 1.00 91.25 149 ARG A N 1
ATOM 1163 C CA . ARG A 1 149 ? -12.923 3.675 7.095 1.00 91.25 149 ARG A CA 1
ATOM 1164 C C . ARG A 1 149 ? -12.861 4.813 6.087 1.00 91.25 149 ARG A C 1
ATOM 1166 O O . ARG A 1 149 ? -11.830 5.471 6.002 1.00 91.25 149 ARG A O 1
ATOM 1173 N N . ASN A 1 150 ? -13.946 5.077 5.369 1.00 92.00 150 ASN A N 1
ATOM 1174 C CA . ASN A 1 150 ? -13.958 6.121 4.348 1.00 92.00 150 ASN A CA 1
ATOM 1175 C C . ASN A 1 150 ? -14.215 7.508 4.951 1.00 92.00 150 ASN A C 1
ATOM 1177 O O . ASN A 1 150 ? -13.656 8.494 4.482 1.00 92.00 150 ASN A O 1
ATOM 1181 N N . GLN A 1 151 ? -15.026 7.592 6.010 1.00 92.00 151 GLN A N 1
ATOM 1182 C CA . GLN A 1 151 ? -15.401 8.869 6.626 1.00 92.00 151 GLN A CA 1
ATOM 1183 C C . GLN A 1 151 ? -14.296 9.453 7.521 1.00 92.00 151 GLN A C 1
ATOM 1185 O O . GLN A 1 151 ? -14.131 10.670 7.591 1.00 92.00 151 GLN A O 1
ATOM 1190 N N . ILE A 1 152 ? -13.548 8.604 8.238 1.00 92.38 152 ILE A N 1
ATOM 1191 C CA . ILE A 1 152 ? -12.599 9.040 9.283 1.00 92.38 152 ILE A CA 1
ATOM 1192 C C . ILE A 1 152 ? -11.187 8.475 9.054 1.00 92.38 152 ILE A C 1
ATOM 1194 O O . ILE A 1 152 ? -10.204 9.035 9.552 1.00 92.38 152 ILE A O 1
ATOM 1198 N N . GLY A 1 153 ? -11.049 7.400 8.275 1.00 92.12 153 GLY A N 1
ATOM 1199 C CA . GLY A 1 153 ? -9.769 6.720 8.076 1.00 92.12 153 GLY A CA 1
ATOM 1200 C C . GLY A 1 153 ? -9.399 5.802 9.239 1.00 92.12 153 GLY A C 1
ATOM 1201 O O . GLY A 1 153 ? -8.218 5.687 9.561 1.00 92.12 153 GLY A O 1
ATOM 1202 N N . ILE A 1 154 ? -10.395 5.205 9.905 1.00 94.44 154 ILE A N 1
ATOM 1203 C CA . ILE A 1 154 ? -10.176 4.208 10.962 1.00 94.44 154 ILE A CA 1
ATOM 1204 C C . ILE A 1 154 ? -10.824 2.875 10.598 1.00 94.44 154 ILE A C 1
ATOM 1206 O O . ILE A 1 154 ? -11.890 2.832 9.986 1.00 94.44 154 ILE A O 1
ATOM 1210 N N . GLU A 1 155 ? -10.209 1.786 11.033 1.00 92.25 155 GLU A N 1
ATOM 1211 C CA . GLU A 1 155 ? -10.745 0.437 10.903 1.00 92.25 155 GLU A CA 1
ATOM 1212 C C . GLU A 1 155 ? -11.024 -0.141 12.293 1.00 92.25 155 GLU A C 1
ATOM 1214 O O . GLU A 1 155 ? -10.201 -0.037 13.203 1.00 92.25 155 GLU A O 1
ATOM 1219 N N . VAL A 1 156 ? -12.214 -0.717 12.469 1.00 92.00 156 VAL A N 1
ATOM 1220 C CA . VAL A 1 156 ? -12.585 -1.430 13.697 1.00 92.00 156 VAL A CA 1
ATOM 1221 C C . VAL A 1 156 ? -12.050 -2.849 13.582 1.00 92.00 156 VAL A C 1
ATOM 1223 O O . VAL A 1 156 ? -12.347 -3.536 12.609 1.00 92.00 156 VAL A O 1
ATOM 1226 N N . ILE A 1 157 ? -11.282 -3.284 14.576 1.00 90.19 157 ILE A N 1
ATOM 1227 C CA . ILE A 1 157 ? -10.653 -4.608 14.625 1.00 90.19 157 ILE A CA 1
ATOM 1228 C C . ILE A 1 157 ? -11.482 -5.562 15.483 1.00 90.19 157 ILE A C 1
ATOM 1230 O O . ILE A 1 157 ? -11.731 -6.698 15.088 1.00 90.19 157 ILE A O 1
ATOM 1234 N N . LEU A 1 158 ? -11.938 -5.096 16.649 1.00 88.25 158 LEU A N 1
ATOM 1235 C CA . LEU A 1 158 ? -12.756 -5.857 17.597 1.00 88.25 158 LEU A CA 1
ATOM 1236 C C . LEU A 1 158 ? -13.741 -4.935 18.312 1.00 88.25 158 LEU A C 1
ATOM 1238 O O . LEU A 1 158 ? -13.483 -3.742 18.487 1.00 88.25 158 LEU A O 1
ATOM 1242 N N . ILE A 1 159 ? -14.845 -5.520 18.765 1.00 89.38 159 ILE A N 1
ATOM 1243 C CA . ILE A 1 159 ? -15.849 -4.863 19.597 1.00 89.38 159 ILE A CA 1
ATOM 1244 C C . ILE A 1 159 ? -15.957 -5.636 20.904 1.00 89.38 159 ILE A C 1
ATOM 1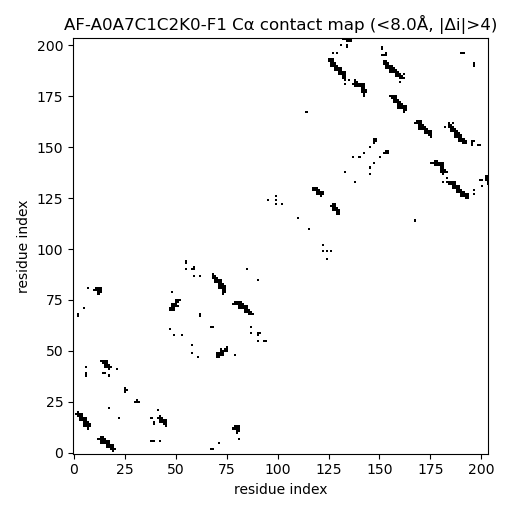246 O O . ILE A 1 159 ? -15.958 -6.870 20.914 1.00 89.38 159 ILE A O 1
ATOM 1250 N N . LYS A 1 160 ? -16.040 -4.898 22.003 1.00 84.94 160 LYS A N 1
ATOM 1251 C CA . LYS A 1 160 ? -16.214 -5.429 23.346 1.00 84.94 160 LYS A CA 1
ATOM 1252 C C . LYS A 1 160 ? -17.455 -4.837 23.963 1.00 84.94 160 LYS A C 1
ATOM 1254 O O . LYS A 1 160 ? -17.604 -3.617 23.991 1.00 84.94 160 LYS A O 1
ATOM 1259 N N . GLN A 1 161 ? -18.289 -5.710 24.496 1.00 83.69 161 GLN A N 1
ATOM 1260 C CA . GLN A 1 161 ? -19.483 -5.309 25.218 1.00 83.69 161 GLN A CA 1
ATOM 1261 C C . GLN A 1 161 ? -19.244 -5.389 26.723 1.00 83.69 161 GLN A C 1
ATOM 1263 O O . GLN A 1 161 ? -18.315 -6.059 27.180 1.00 83.69 161 GLN A O 1
ATOM 1268 N N . ASN A 1 162 ? -20.096 -4.692 27.480 1.00 66.19 162 ASN A N 1
ATOM 1269 C CA . ASN A 1 162 ? -20.324 -4.925 28.908 1.00 66.19 162 ASN A CA 1
ATOM 1270 C C . ASN A 1 162 ? -19.039 -5.158 29.721 1.00 66.19 162 ASN A C 1
ATOM 1272 O O . ASN A 1 162 ? -18.946 -6.115 30.492 1.00 66.19 162 ASN A O 1
ATOM 1276 N N . PHE A 1 163 ? -18.025 -4.308 29.531 1.00 60.97 163 PHE A N 1
ATOM 1277 C CA . PHE A 1 163 ? -16.800 -4.410 30.314 1.00 60.97 163 PHE A CA 1
ATOM 1278 C C . PHE A 1 163 ? -17.134 -4.142 31.788 1.00 60.97 163 PHE A C 1
ATOM 1280 O O . PHE A 1 163 ? -17.406 -3.006 32.175 1.00 60.97 163 PHE A O 1
ATOM 1287 N N . ASP A 1 164 ? -17.128 -5.195 32.605 1.00 61.41 164 ASP A N 1
ATOM 1288 C CA . ASP A 1 164 ? -17.402 -5.099 34.034 1.00 61.41 164 ASP A CA 1
ATOM 1289 C C . ASP A 1 164 ? -16.105 -4.702 34.750 1.00 61.41 164 ASP A C 1
ATOM 1291 O O . ASP A 1 164 ? -15.176 -5.502 34.921 1.00 61.41 164 ASP A O 1
ATOM 1295 N N . SER A 1 165 ? -16.019 -3.427 35.133 1.00 54.97 165 SER A N 1
ATOM 1296 C CA . SER A 1 165 ? -14.857 -2.882 35.834 1.00 54.97 165 SER A CA 1
ATOM 1297 C C . SER A 1 165 ? -14.633 -3.498 37.211 1.00 54.97 165 SER A C 1
ATOM 1299 O O . SER A 1 165 ? -13.479 -3.546 37.642 1.00 54.97 165 SER A O 1
ATOM 1301 N N . ASP A 1 166 ? -15.693 -3.981 37.862 1.00 58.03 166 ASP A N 1
ATOM 1302 C CA . ASP A 1 166 ? -15.644 -4.544 39.211 1.00 58.03 166 ASP A CA 1
ATOM 1303 C C . ASP A 1 166 ? -15.228 -6.017 39.180 1.00 58.03 166 ASP A C 1
ATOM 1305 O O . ASP A 1 166 ? -14.457 -6.465 40.030 1.00 58.03 166 ASP A O 1
ATOM 1309 N N . LYS A 1 167 ? -15.667 -6.766 38.162 1.00 57.53 167 LYS A N 1
ATOM 1310 C CA . LYS A 1 167 ? -15.312 -8.186 37.990 1.00 57.53 167 LYS A CA 1
ATOM 1311 C C . LYS A 1 167 ? -14.037 -8.419 37.188 1.00 57.53 167 LYS A C 1
ATOM 1313 O O . LYS A 1 167 ? -13.546 -9.542 37.169 1.00 57.53 167 LYS A O 1
ATOM 1318 N N . LYS A 1 168 ? -13.485 -7.384 36.539 1.00 54.22 168 LYS A N 1
ATOM 1319 C CA . LYS A 1 168 ? -12.358 -7.503 35.589 1.00 54.22 168 LYS A CA 1
ATOM 1320 C C . LYS A 1 168 ? -12.606 -8.567 34.506 1.00 54.22 168 LYS A C 1
ATOM 1322 O O . LYS A 1 168 ? -11.660 -9.162 33.996 1.00 54.22 168 LYS A O 1
ATOM 1327 N N . GLU A 1 169 ? -13.865 -8.800 34.149 1.00 54.44 169 GLU A N 1
ATOM 1328 C CA . GLU A 1 169 ? -14.254 -9.795 33.152 1.00 54.44 169 GLU A CA 1
ATOM 1329 C C . GLU A 1 169 ? -14.717 -9.110 31.865 1.00 54.44 169 GLU A C 1
ATOM 1331 O O . GLU A 1 169 ? -15.498 -8.156 31.873 1.00 54.44 169 GLU A O 1
ATOM 1336 N N . MET A 1 170 ? -14.225 -9.613 30.734 1.00 55.69 170 MET A N 1
ATOM 1337 C CA . MET A 1 170 ? -14.667 -9.198 29.407 1.00 55.69 170 MET A CA 1
ATOM 1338 C C . MET A 1 170 ? -15.963 -9.929 29.072 1.00 55.69 170 MET A C 1
ATOM 1340 O O . MET A 1 170 ? -15.942 -11.115 28.747 1.00 55.69 170 MET A O 1
ATOM 1344 N N . GLN A 1 171 ? -17.098 -9.234 29.119 1.00 62.50 171 GLN A N 1
ATOM 1345 C CA . GLN A 1 171 ? -18.357 -9.828 28.690 1.00 62.50 171 GLN A CA 1
ATOM 1346 C C . GLN A 1 171 ? -18.518 -9.632 27.181 1.00 62.50 171 GLN A C 1
ATOM 1348 O O . GLN A 1 171 ? -19.104 -8.667 26.714 1.00 62.50 171 GLN A O 1
ATOM 1353 N N . ASN A 1 172 ? -18.013 -10.611 26.430 1.00 74.38 172 ASN A N 1
ATOM 1354 C CA . ASN A 1 172 ? -18.166 -10.770 24.982 1.00 74.38 172 ASN A CA 1
ATOM 1355 C C . ASN A 1 172 ? -17.233 -9.890 24.122 1.00 74.38 172 ASN A C 1
ATOM 1357 O O . ASN A 1 172 ? -17.438 -8.689 23.941 1.00 74.38 172 ASN A O 1
ATOM 1361 N N . VAL A 1 173 ? -16.214 -10.536 23.544 1.00 78.62 173 VAL A N 1
ATOM 1362 C CA . VAL A 1 173 ? -15.388 -9.989 22.457 1.00 78.62 173 VAL A CA 1
ATOM 1363 C C . VAL A 1 173 ? -15.914 -10.535 21.150 1.00 78.62 173 VAL A C 1
ATOM 1365 O O . VAL A 1 173 ? -16.083 -11.745 21.004 1.00 78.62 173 VAL A O 1
ATOM 1368 N N . MET A 1 174 ? -16.111 -9.661 20.175 1.00 84.88 174 MET A N 1
ATOM 1369 C CA . MET A 1 174 ? -16.573 -10.070 18.862 1.00 84.88 174 MET A CA 1
ATOM 1370 C C . MET A 1 174 ? -15.817 -9.379 17.740 1.00 84.88 174 MET A C 1
ATOM 1372 O O . MET A 1 174 ? -15.375 -8.233 17.849 1.00 84.88 174 MET A O 1
ATOM 1376 N N . THR A 1 175 ? -15.714 -10.092 16.626 1.00 86.06 175 THR A N 1
ATOM 1377 C CA . THR A 1 175 ? -15.273 -9.527 15.356 1.00 86.06 175 THR A CA 1
ATOM 1378 C C . THR A 1 175 ? -16.357 -8.590 14.813 1.00 86.06 175 THR A C 1
ATOM 1380 O O . THR A 1 175 ? -17.538 -8.961 14.825 1.00 86.06 175 THR A O 1
ATOM 1383 N N . PRO A 1 176 ? -15.992 -7.395 14.321 1.00 88.50 176 PRO A N 1
ATOM 1384 C CA . PRO A 1 176 ? -16.935 -6.450 13.745 1.00 88.50 176 PRO A CA 1
ATOM 1385 C C . PRO A 1 176 ? -17.654 -7.062 12.544 1.00 88.50 176 PRO A C 1
ATOM 1387 O O . PRO A 1 176 ? -17.043 -7.674 11.668 1.00 88.50 176 PRO A O 1
ATOM 1390 N N . ARG A 1 177 ? -18.974 -6.873 12.493 1.00 91.50 177 ARG A N 1
ATOM 1391 C CA . ARG A 1 177 ? -19.813 -7.251 11.351 1.00 91.50 177 ARG A CA 1
ATOM 1392 C C . ARG A 1 177 ? -20.469 -6.001 10.768 1.00 91.50 177 ARG A C 1
ATOM 1394 O O . ARG A 1 177 ? -20.842 -5.122 11.542 1.00 91.50 177 ARG A O 1
ATOM 1401 N N . PRO A 1 178 ? -20.683 -5.913 9.442 1.00 90.75 178 PRO A N 1
ATOM 1402 C CA . PRO A 1 178 ? -21.274 -4.723 8.821 1.00 90.75 178 PRO A CA 1
ATOM 1403 C C . PRO A 1 178 ? -22.635 -4.316 9.408 1.00 90.75 178 PRO A C 1
ATOM 1405 O O . PRO A 1 178 ? -22.945 -3.129 9.499 1.00 90.75 178 PRO A O 1
ATOM 1408 N N . ASN A 1 179 ? -23.434 -5.303 9.825 1.00 94.38 179 ASN A N 1
ATOM 1409 C CA . ASN A 1 179 ? -24.761 -5.135 10.417 1.00 94.38 179 ASN A CA 1
ATOM 1410 C C . ASN A 1 179 ? -24.755 -5.055 11.953 1.00 94.38 179 ASN A C 1
ATOM 1412 O O . ASN A 1 179 ? -25.826 -4.961 12.554 1.00 94.38 179 ASN A O 1
ATOM 1416 N N . TYR A 1 180 ? -23.585 -5.122 12.597 1.00 93.44 180 TYR A N 1
ATOM 1417 C CA . TYR A 1 180 ? -23.488 -4.932 14.038 1.00 93.44 180 TYR A CA 1
ATOM 1418 C C . TYR A 1 180 ? -23.923 -3.514 14.385 1.00 93.44 180 TYR A C 1
ATOM 1420 O O . TYR A 1 180 ? -23.411 -2.567 13.791 1.00 93.44 180 TYR A O 1
ATOM 1428 N N . ARG A 1 181 ? -24.847 -3.383 15.340 1.00 94.88 181 ARG A N 1
ATOM 1429 C CA . ARG A 1 181 ? -25.373 -2.105 15.818 1.00 94.88 181 ARG A CA 1
ATOM 1430 C C . ARG A 1 181 ? -24.727 -1.765 17.155 1.00 94.88 181 ARG A C 1
ATOM 1432 O O . ARG A 1 181 ? -24.890 -2.525 18.108 1.00 94.88 181 ARG A O 1
ATOM 1439 N N . PHE A 1 182 ? -24.032 -0.633 17.210 1.00 94.62 182 PHE A N 1
ATOM 1440 C CA . PHE A 1 182 ? -23.327 -0.206 18.414 1.00 94.62 182 PHE A CA 1
ATOM 1441 C C . PHE A 1 182 ? -24.281 0.054 19.574 1.00 94.62 182 PHE A C 1
ATOM 1443 O O . PHE A 1 182 ? -25.337 0.672 19.406 1.00 94.62 182 PHE A O 1
ATOM 1450 N N . GLN A 1 183 ? -23.881 -0.411 20.750 1.00 92.31 183 GLN A N 1
ATOM 1451 C CA . GLN A 1 183 ? -24.582 -0.233 22.010 1.00 92.31 183 GLN A CA 1
ATOM 1452 C C . GLN A 1 183 ? -23.846 0.780 22.886 1.00 92.31 183 GLN A C 1
ATOM 1454 O O . GLN A 1 183 ? -22.683 1.113 22.662 1.00 92.31 183 GLN A O 1
ATOM 1459 N N . TYR A 1 184 ? -24.554 1.299 23.885 1.00 88.75 184 TYR A N 1
ATOM 1460 C CA . TYR A 1 184 ? -23.946 2.153 24.897 1.00 88.75 184 TYR A CA 1
ATOM 1461 C C . TYR A 1 184 ? -22.848 1.383 25.650 1.00 88.75 184 TYR A C 1
ATOM 1463 O O . TYR A 1 184 ? -23.029 0.201 25.937 1.00 88.75 184 TYR A O 1
ATOM 1471 N N . ASN A 1 185 ? -21.736 2.051 25.967 1.00 86.38 185 ASN A N 1
ATOM 1472 C CA . ASN A 1 185 ? -20.532 1.476 26.585 1.00 86.38 185 ASN A CA 1
ATOM 1473 C C . ASN A 1 185 ? -19.791 0.409 25.757 1.00 86.38 185 ASN A C 1
ATOM 1475 O O . ASN A 1 185 ? -18.899 -0.255 26.293 1.00 86.38 185 ASN A O 1
ATOM 1479 N N . ASP A 1 186 ? -20.111 0.228 24.471 1.00 90.62 186 ASP A N 1
ATOM 1480 C CA . ASP A 1 186 ? -19.260 -0.592 23.609 1.00 90.62 186 ASP A CA 1
ATOM 1481 C C . ASP A 1 186 ? -17.854 0.012 23.560 1.00 90.62 186 ASP A C 1
ATOM 1483 O O . ASP A 1 186 ? -17.678 1.203 23.298 1.00 90.62 186 ASP A O 1
ATOM 1487 N N . ILE A 1 187 ? -16.838 -0.823 23.759 1.00 89.12 187 ILE A N 1
ATOM 1488 C CA . ILE A 1 187 ? -15.442 -0.445 23.542 1.00 89.12 187 ILE A CA 1
ATOM 1489 C C . ILE A 1 187 ? -15.005 -1.046 22.215 1.00 89.12 187 ILE A C 1
ATOM 1491 O O . ILE A 1 187 ? -15.094 -2.256 21.998 1.00 89.12 187 ILE A O 1
ATOM 1495 N N . VAL A 1 188 ? -14.498 -0.199 21.328 1.00 90.69 188 VAL A N 1
ATOM 1496 C CA . VAL A 1 188 ? -13.932 -0.616 20.050 1.00 90.69 188 VAL A CA 1
ATOM 1497 C C . VAL A 1 188 ? -12.415 -0.567 20.104 1.00 90.69 188 VAL A C 1
ATOM 1499 O O . VAL A 1 188 ? -11.814 0.418 20.538 1.00 90.69 188 VAL A O 1
ATOM 1502 N N . LEU A 1 189 ? -11.791 -1.639 19.627 1.00 89.38 189 LEU A N 1
ATOM 1503 C CA . LEU A 1 189 ? -10.380 -1.632 19.279 1.00 89.38 189 LEU A CA 1
ATOM 1504 C C . LEU A 1 189 ? -10.272 -1.153 17.834 1.00 89.38 189 LEU A C 1
ATOM 1506 O O . LEU A 1 189 ? -10.749 -1.834 16.925 1.00 89.38 189 LEU A O 1
ATOM 1510 N N . VAL A 1 190 ? -9.668 0.013 17.628 1.00 92.38 190 VAL A N 1
ATOM 1511 C CA . VAL A 1 190 ? -9.554 0.640 16.306 1.00 92.38 190 VAL A CA 1
ATOM 1512 C C . VAL A 1 190 ? -8.106 0.881 15.920 1.00 92.38 190 VAL A C 1
ATOM 1514 O O . VAL A 1 190 ? -7.272 1.178 16.778 1.00 92.38 190 VAL A O 1
ATOM 1517 N N . ILE A 1 191 ? -7.826 0.806 14.622 1.00 91.69 191 ILE A N 1
ATOM 1518 C CA . ILE A 1 191 ? -6.552 1.201 14.024 1.00 91.69 191 ILE A CA 1
ATOM 1519 C C . ILE A 1 191 ? -6.750 2.394 13.086 1.00 91.69 191 ILE A C 1
ATOM 1521 O O . ILE A 1 191 ? -7.754 2.490 12.381 1.00 91.69 191 ILE A O 1
ATOM 1525 N N . GLY A 1 192 ? -5.800 3.321 13.097 1.00 92.81 192 GLY A N 1
ATOM 1526 C CA . GLY A 1 192 ? -5.756 4.455 12.181 1.00 92.81 192 GLY A CA 1
ATOM 1527 C C . GLY A 1 192 ? -4.554 5.353 12.453 1.00 92.81 192 GLY A C 1
ATOM 1528 O O . GLY A 1 192 ? -3.754 5.100 13.355 1.00 92.81 192 GLY A O 1
ATOM 1529 N N . THR A 1 193 ? -4.435 6.450 11.706 1.00 93.44 193 THR A N 1
ATOM 1530 C CA . THR A 1 193 ? -3.421 7.477 11.997 1.00 93.44 193 THR A CA 1
ATOM 1531 C C . THR A 1 193 ? -3.729 8.201 13.311 1.00 93.44 193 THR A C 1
ATOM 1533 O O . THR A 1 193 ? -4.878 8.251 13.763 1.00 93.44 193 THR A O 1
ATOM 1536 N N . GLU A 1 194 ? -2.724 8.837 13.922 1.00 93.31 194 GLU A N 1
ATOM 1537 C CA . GLU A 1 194 ? -2.941 9.626 15.144 1.00 93.31 194 GLU A CA 1
ATOM 1538 C C . GLU A 1 194 ? -3.965 10.761 14.929 1.00 93.31 194 GLU A C 1
ATOM 1540 O O . GLU A 1 194 ? -4.742 11.082 15.831 1.00 93.31 194 GLU A O 1
ATOM 1545 N N . GLU A 1 195 ? -4.012 11.337 13.725 1.00 94.94 195 GLU A N 1
ATOM 1546 C CA . GLU A 1 195 ? -4.995 12.354 13.346 1.00 94.94 195 GLU A CA 1
ATOM 1547 C C . GLU A 1 195 ? -6.413 11.773 13.248 1.00 94.94 195 GLU A C 1
ATOM 1549 O O . GLU A 1 195 ? -7.344 12.322 13.844 1.00 94.94 195 GLU A O 1
ATOM 1554 N N . SER A 1 196 ? -6.581 10.644 12.554 1.00 95.62 196 SER A N 1
ATOM 1555 C CA . SER A 1 196 ? -7.867 9.951 12.410 1.00 95.62 196 SER A CA 1
ATOM 1556 C C . SER A 1 196 ? -8.438 9.532 13.765 1.00 95.62 196 SER A C 1
ATOM 1558 O O . SER A 1 196 ? -9.606 9.791 14.058 1.00 95.62 196 SER A O 1
ATOM 1560 N N . LEU A 1 197 ? -7.601 8.982 14.651 1.00 94.12 197 LEU A N 1
ATOM 1561 C CA . LEU A 1 197 ? -8.020 8.636 16.008 1.00 94.12 197 LEU A CA 1
ATOM 1562 C C . LEU A 1 197 ? -8.396 9.869 16.836 1.00 94.12 197 LEU A C 1
ATOM 1564 O O . LEU A 1 197 ? -9.356 9.818 17.601 1.00 94.12 197 LEU A O 1
ATOM 1568 N N . LYS A 1 198 ? -7.676 10.992 16.696 1.00 93.19 198 LYS A N 1
ATOM 1569 C CA . LYS A 1 198 ? -8.048 12.253 17.360 1.00 93.19 198 LYS A CA 1
ATOM 1570 C C . LYS A 1 198 ? -9.404 12.762 16.875 1.00 93.19 198 LYS A C 1
ATOM 1572 O O . LYS A 1 198 ? -10.188 13.221 17.700 1.00 93.19 198 LYS A O 1
ATOM 1577 N N . LYS A 1 199 ? -9.695 12.679 15.571 1.00 93.88 199 LYS A N 1
ATOM 1578 C CA . LYS A 1 199 ? -11.014 13.030 15.012 1.00 93.88 199 LYS A CA 1
ATOM 1579 C C . LYS A 1 199 ? -12.109 12.149 15.606 1.00 93.88 199 LYS A C 1
ATOM 1581 O O . LYS A 1 199 ? -13.112 12.677 16.067 1.00 93.88 199 LYS A O 1
ATOM 1586 N N . PHE A 1 200 ? -11.877 10.840 15.676 1.00 94.38 200 PHE A N 1
ATOM 1587 C CA . PHE A 1 200 ? -12.831 9.896 16.253 1.00 94.38 200 PHE A CA 1
ATOM 1588 C C . PHE A 1 200 ? -13.098 10.155 17.743 1.00 94.38 200 PHE A C 1
ATOM 1590 O O . PHE A 1 200 ? -14.250 10.261 18.147 1.00 94.38 200 PHE A O 1
ATOM 1597 N N . LYS A 1 201 ? -12.047 10.363 18.551 1.00 90.38 201 LYS A N 1
ATOM 1598 C CA . LYS A 1 201 ? -12.170 10.659 19.994 1.00 90.38 201 LYS A CA 1
ATOM 1599 C C . LYS A 1 201 ? -12.914 11.959 20.294 1.00 90.38 201 LYS A C 1
ATOM 1601 O O . LYS A 1 201 ? -13.484 12.079 21.364 1.00 90.38 201 LYS A O 1
ATOM 1606 N N . LYS A 1 202 ? -12.903 12.935 19.381 1.00 90.25 202 LYS A N 1
ATOM 1607 C CA . LYS A 1 202 ? -13.649 14.197 19.538 1.00 90.25 202 LYS A CA 1
ATOM 1608 C C . LYS A 1 202 ? -15.159 14.045 19.343 1.00 90.25 202 LYS A C 1
ATOM 1610 O O . LYS A 1 202 ? -15.884 14.991 19.625 1.00 90.25 202 LYS A O 1
ATOM 1615 N N . LEU A 1 203 ? -15.609 12.914 18.800 1.00 86.12 203 LEU A N 1
ATOM 1616 C CA . LEU A 1 203 ? -17.030 12.610 18.644 1.00 86.12 203 LEU A CA 1
ATOM 1617 C C . LEU A 1 203 ? -17.614 11.953 19.901 1.00 86.12 203 LEU A C 1
ATOM 1619 O O . LEU A 1 203 ? -18.840 11.909 20.014 1.00 86.12 203 LEU A O 1
ATOM 1623 N N . ALA A 1 204 ? -16.747 11.422 20.774 1.00 71.88 204 ALA A N 1
ATOM 1624 C CA . ALA A 1 204 ? -17.109 10.775 22.030 1.00 71.88 204 ALA A CA 1
ATOM 1625 C C . ALA A 1 204 ? -17.565 11.773 23.095 1.00 71.88 204 ALA A C 1
ATOM 1627 O O . ALA A 1 204 ? -16.993 12.887 23.151 1.00 71.88 204 ALA A O 1
#

Nearest PDB structures (foldseek):
  6s5d-assembly1_B-2  TM=7.242E-01  e=5.145E-06  Bacillus subtilis subsp. subtilis str. 168
  6s5e-assembly1_E-4  TM=7.216E-01  e=7.985E-06  Bacillus subtilis subsp. subtilis str. 168
  4j7c-assembly1_B  TM=7.224E-01  e=7.985E-06  Bacillus subtilis subsp. subtilis str. 168
  3fhm-assembly2_B  TM=7.295E-01  e=3.676E-04  Agrobacterium fabrum str. C58
  3fhm-assembly2_C  TM=7.233E-01  e=1.659E-03  Agrobacterium fabrum str. C58

Secondary structure (DSSP, 8-state):
--SEEEEE-TT-BEEEEEEHHHHHHHHHSSSPPPTT--HHHH-B-----B-TTS-HHHHHHHHHH-S-SEEEEE-SSSTTBEEEEEEHHHHHHHHHHHHHHHHHHHHHHHHHT------EEEPTTSEEEEEEEPPGGGTT-BHHHHTHHHHTSEEEEEEE---BTTTTB---EE---TTPBP-TTPEEEEEEEHHHHHHHHTT-

Foldseek 3Di:
DDQWDFDADPQQATPFIAGVVQVVCQVVDPDPPDPPDDPNVRGDHAPDEEEPPDDLVNVVVVVVVDPDQKHFYADPVDHRRGPDMDGNVVSVVVVLVVQVVVVVVVVVVVVVVDLDDDAWDADPSQKIKGKDFAQPVQAQPFQQRPVLCVPQVKDFAKKFPDCDPVVSDTPDIDGGDRGDGDHGRIITTMMGHPRSVVVRNVRD

Radius of gyration: 25.93 Å; Cα contacts (8 Å, |Δi|>4): 311; chains: 1; bounding box: 52×38×79 Å

pLDDT: mean 85.15, std 11.82, range [52.5, 97.06]

Solvent-accessible surface area (backbone atoms only — not comparable to full-atom values): 11792 Å² total; per-residue (Å²): 131,75,71,54,45,79,39,56,52,101,79,40,32,60,71,21,35,35,48,42,68,59,55,48,49,53,70,74,40,94,62,76,78,59,96,78,73,51,72,79,80,68,35,42,81,73,89,64,72,41,40,90,87,59,52,71,66,61,52,52,52,50,45,73,75,44,94,57,63,59,39,47,25,26,42,86,89,44,83,50,23,60,74,50,71,46,44,51,69,58,52,53,52,52,51,52,51,54,49,52,53,54,54,47,55,58,51,52,54,53,46,79,76,43,97,70,89,70,62,66,52,78,45,98,86,59,38,30,41,33,58,42,64,58,27,71,87,46,43,76,36,28,50,57,80,59,38,43,48,82,75,50,47,32,46,74,65,34,38,32,35,64,67,35,82,88,74,74,43,80,46,55,80,40,73,72,47,59,80,44,58,40,50,86,72,23,34,34,36,32,39,22,38,68,66,31,48,51,57,55,58,69,57,78